Protein AF-A0A933VZW8-F1 (afdb_monomer_lite)

Secondary structure (DSSP, 8-state):
-HHHHHHHHHHHHHHHHHHHHHHHTTSS-HHHHHHHHHHHHHHHHHHHHHHHHHHHHHHHHHHHHHHHHHHHHHHHHHHHHHHHHHHHHHHHHHHHHHHHHHHHHHHHHHHHHHHHHHHHHHHHHHHHHHHHHHHHHHHT-PPPPPPHHHHHHHHHHHTS-HHHHHHHHHTS-HHHHHHHHHHS-HHHHHHHHHHS-HHHHHHHHHHHHHHHHHHHTT-

pLDDT: mean 83.42, std 14.93, range [41.12, 98.19]

Radius of gyration: 68.16 Å; chains: 1; bounding box: 120×61×164 Å

Structure (mmCIF, N/CA/C/O backbone):
data_AF-A0A933VZW8-F1
#
_entry.id   AF-A0A933VZW8-F1
#
loop_
_atom_site.group_PDB
_atom_site.id
_atom_site.type_symbol
_atom_site.label_atom_id
_atom_site.label_alt_id
_atom_site.label_comp_id
_atom_site.label_asym_id
_atom_site.label_entity_id
_atom_site.label_seq_id
_atom_site.pdbx_PDB_ins_code
_atom_site.Cartn_x
_atom_site.Cartn_y
_atom_site.Cartn_z
_atom_site.occupancy
_atom_site.B_iso_or_equiv
_atom_site.auth_seq_id
_atom_site.auth_comp_id
_atom_site.auth_asym_id
_atom_site.auth_atom_id
_atom_site.pdbx_PDB_model_num
ATOM 1 N N . MET A 1 1 ? 32.647 39.229 -85.883 1.00 64.12 1 MET A N 1
ATOM 2 C CA . MET A 1 1 ? 32.628 37.755 -86.053 1.00 64.12 1 MET A CA 1
ATOM 3 C C . MET A 1 1 ? 33.516 37.294 -87.216 1.00 64.12 1 MET A C 1
ATOM 5 O O . MET A 1 1 ? 34.508 36.636 -86.952 1.00 64.12 1 MET A O 1
ATOM 9 N N . LYS A 1 2 ? 33.258 37.690 -88.478 1.00 75.81 2 LYS A N 1
ATOM 10 C CA . LYS A 1 2 ? 34.027 37.222 -89.661 1.00 75.81 2 LYS A CA 1
ATOM 11 C C . LYS A 1 2 ? 35.540 37.534 -89.633 1.00 75.81 2 LYS A C 1
ATOM 13 O O . LYS A 1 2 ? 36.338 36.676 -89.980 1.00 75.81 2 LYS A O 1
ATOM 18 N N . TRP A 1 3 ? 35.938 38.714 -89.153 1.00 83.19 3 TRP A N 1
ATOM 19 C CA . TRP A 1 3 ? 37.353 39.117 -89.051 1.00 83.19 3 TRP A CA 1
ATOM 20 C C . TRP A 1 3 ? 38.128 38.377 -87.956 1.00 83.19 3 TRP A C 1
ATOM 22 O O . TRP A 1 3 ? 39.308 38.096 -88.121 1.00 83.19 3 TRP A O 1
ATOM 32 N N . VAL A 1 4 ? 37.450 38.009 -86.865 1.00 84.44 4 VAL A N 1
ATOM 33 C CA . VAL A 1 4 ? 38.055 37.222 -85.780 1.00 84.44 4 VAL A CA 1
ATOM 34 C C . VAL A 1 4 ? 38.378 35.817 -86.280 1.00 84.44 4 VAL A C 1
ATOM 36 O O . VAL A 1 4 ? 39.471 35.329 -86.036 1.00 84.44 4 VAL A O 1
ATOM 39 N N . ILE A 1 5 ? 37.472 35.208 -87.054 1.00 81.94 5 ILE A N 1
ATOM 40 C CA . ILE A 1 5 ? 37.691 33.894 -87.677 1.00 81.94 5 ILE A CA 1
ATOM 41 C C . ILE A 1 5 ? 38.844 33.962 -88.689 1.00 81.94 5 ILE A C 1
ATOM 43 O O . ILE A 1 5 ? 39.694 33.081 -88.700 1.00 81.94 5 ILE A O 1
ATOM 47 N N . LEU A 1 6 ? 38.918 35.024 -89.497 1.00 85.31 6 LEU A N 1
ATOM 48 C CA . LEU A 1 6 ? 39.972 35.187 -90.503 1.00 85.31 6 LEU A CA 1
ATOM 49 C C . LEU A 1 6 ? 41.358 35.382 -89.862 1.00 85.31 6 LEU A C 1
ATOM 51 O O . LEU A 1 6 ? 42.326 34.775 -90.313 1.00 85.31 6 LEU A O 1
ATOM 55 N N . LEU A 1 7 ? 41.444 36.138 -88.762 1.00 86.31 7 LEU A N 1
ATOM 56 C CA . LEU A 1 7 ? 42.671 36.256 -87.964 1.00 86.31 7 LEU A CA 1
ATOM 57 C C . LEU A 1 7 ? 43.066 34.935 -87.297 1.00 86.31 7 LEU A C 1
ATOM 59 O O . LEU A 1 7 ? 44.247 34.605 -87.261 1.00 86.31 7 LEU A O 1
ATOM 63 N N . LEU A 1 8 ? 42.093 34.159 -86.816 1.00 85.25 8 LEU A N 1
ATOM 64 C CA . LEU A 1 8 ? 42.343 32.850 -86.212 1.00 85.25 8 LEU A CA 1
ATOM 65 C C . LEU A 1 8 ? 42.901 31.864 -87.244 1.00 85.25 8 LEU A C 1
ATOM 67 O O . LEU A 1 8 ? 43.882 31.181 -86.969 1.00 85.25 8 LEU A O 1
ATOM 71 N N . VAL A 1 9 ? 42.330 31.843 -88.452 1.00 83.88 9 VAL A N 1
ATOM 72 C CA . VAL A 1 9 ? 42.810 31.008 -89.564 1.00 83.88 9 VAL A CA 1
ATOM 73 C C . VAL A 1 9 ? 44.206 31.443 -90.015 1.00 83.88 9 VAL A C 1
ATOM 75 O O . VAL A 1 9 ? 45.074 30.592 -90.196 1.00 83.88 9 VAL A O 1
ATOM 78 N N . LEU A 1 10 ? 44.464 32.751 -90.132 1.00 83.69 10 LEU A N 1
ATOM 79 C CA . LEU A 1 10 ? 45.786 33.277 -90.485 1.00 83.69 10 LEU A CA 1
ATOM 80 C C . LEU A 1 10 ? 46.845 32.899 -89.437 1.00 83.69 10 LEU A C 1
ATOM 82 O O . LEU A 1 10 ? 47.936 32.467 -89.803 1.00 83.69 10 LEU A O 1
ATOM 86 N N . ALA A 1 11 ? 46.517 33.010 -88.148 1.00 83.19 11 ALA A N 1
ATOM 87 C CA . ALA A 1 11 ? 47.401 32.608 -87.057 1.00 83.19 11 ALA A CA 1
ATOM 88 C C . ALA A 1 11 ? 47.707 31.102 -87.091 1.00 83.19 11 ALA A C 1
ATOM 90 O O . ALA A 1 11 ? 48.840 30.696 -86.843 1.00 83.19 11 ALA A O 1
ATOM 91 N N . LEU A 1 12 ? 46.725 30.277 -87.462 1.00 83.06 12 LEU A N 1
ATOM 92 C CA . LEU A 1 12 ? 46.873 28.825 -87.584 1.00 83.06 12 LEU A CA 1
ATOM 93 C C . LEU A 1 12 ? 47.783 28.441 -88.761 1.00 83.06 12 LEU A C 1
ATOM 95 O O . LEU A 1 12 ? 48.642 27.572 -88.624 1.00 83.06 12 LEU A O 1
ATOM 99 N N . ILE A 1 13 ? 47.654 29.141 -89.892 1.00 82.38 13 ILE A N 1
ATOM 100 C CA . ILE A 1 13 ? 48.548 28.982 -91.047 1.00 82.38 13 ILE A CA 1
ATOM 101 C C . ILE A 1 13 ? 49.971 29.416 -90.678 1.00 82.38 13 ILE A C 1
ATOM 103 O O . ILE A 1 13 ? 50.923 28.698 -90.976 1.00 82.38 13 ILE A O 1
ATOM 107 N N . PHE A 1 14 ? 50.129 30.546 -89.981 1.00 81.19 14 PHE A N 1
ATOM 108 C CA . PHE A 1 14 ? 51.436 31.018 -89.517 1.00 81.19 14 PHE A CA 1
ATOM 109 C C . PHE A 1 14 ? 52.093 30.046 -88.534 1.00 81.19 14 PHE A C 1
A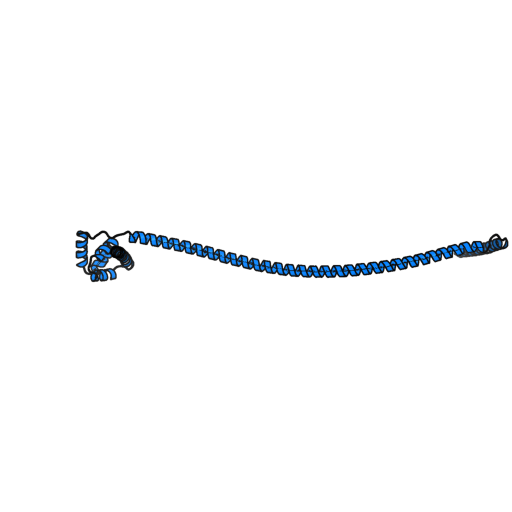TOM 111 O O . PHE A 1 14 ? 53.291 29.794 -88.635 1.00 81.19 14 PHE A O 1
ATOM 118 N N . ALA A 1 15 ? 51.315 29.453 -87.628 1.00 78.50 15 ALA A N 1
ATOM 119 C CA . ALA A 1 15 ? 51.798 28.414 -86.726 1.00 78.50 15 ALA A CA 1
ATOM 120 C C . ALA A 1 15 ? 52.244 27.157 -87.494 1.00 78.50 15 ALA A C 1
ATOM 122 O O . ALA A 1 15 ? 53.295 26.595 -87.189 1.00 78.50 15 ALA A O 1
ATOM 123 N N . GLY A 1 16 ? 51.500 26.751 -88.528 1.00 78.06 16 GLY A N 1
ATOM 124 C CA . GLY A 1 16 ? 51.851 25.610 -89.379 1.00 78.06 16 GLY A CA 1
ATOM 125 C C . GLY A 1 16 ? 53.119 25.838 -90.206 1.00 78.06 16 GLY A C 1
ATOM 126 O O . GLY A 1 16 ? 54.020 25.001 -90.209 1.00 78.06 16 GLY A O 1
ATOM 127 N N . VAL A 1 17 ? 53.228 26.994 -90.866 1.00 79.38 17 VAL A N 1
ATOM 128 C CA . VAL A 1 17 ? 54.403 27.360 -91.675 1.00 79.38 17 VAL A CA 1
ATOM 129 C C . VAL A 1 17 ? 55.630 27.589 -90.788 1.00 79.38 17 VAL A C 1
ATOM 131 O O . VAL A 1 17 ? 56.716 27.110 -91.110 1.00 79.38 17 VAL A O 1
ATOM 134 N N . GLY A 1 18 ? 55.465 28.255 -89.641 1.00 74.31 18 GLY A N 1
ATOM 135 C CA . GLY A 1 18 ? 56.526 28.440 -88.650 1.00 74.31 18 GLY A CA 1
ATOM 136 C C . GLY A 1 18 ? 57.033 27.112 -88.085 1.00 74.31 18 GLY A C 1
ATOM 137 O O . GLY A 1 18 ? 58.241 26.886 -88.047 1.00 74.31 18 GLY A O 1
ATOM 138 N N . GLY A 1 19 ? 56.122 26.197 -87.737 1.00 72.06 19 GLY A N 1
ATOM 139 C CA . GLY A 1 19 ? 56.464 24.844 -87.295 1.00 72.06 19 GLY A CA 1
ATOM 140 C C . GLY A 1 19 ? 57.223 24.042 -88.358 1.00 72.06 19 GLY A C 1
ATOM 141 O O . GLY A 1 19 ? 58.204 23.375 -88.036 1.00 72.06 19 GLY A O 1
ATOM 142 N N . TYR A 1 20 ? 56.838 24.164 -89.632 1.00 75.38 20 TYR A N 1
ATOM 143 C CA . TYR A 1 20 ? 57.509 23.493 -90.751 1.00 75.38 20 TYR A CA 1
ATOM 144 C C . TYR A 1 20 ? 58.927 24.026 -91.010 1.00 75.38 20 TYR A C 1
ATOM 146 O O . TYR A 1 20 ? 59.857 23.246 -91.211 1.00 75.38 20 TYR A O 1
ATOM 154 N N . ILE A 1 21 ? 59.125 25.348 -90.959 1.00 75.25 21 ILE A N 1
ATOM 155 C CA . ILE A 1 21 ? 60.449 25.971 -91.135 1.00 75.25 21 ILE A CA 1
ATOM 156 C C . ILE A 1 21 ? 61.394 25.581 -89.992 1.00 75.25 21 ILE A C 1
ATOM 158 O O . ILE A 1 21 ? 62.572 25.304 -90.228 1.00 75.25 21 ILE A O 1
ATOM 162 N N . LEU A 1 22 ? 60.887 25.532 -88.760 1.00 68.56 22 LEU A N 1
ATOM 163 C CA . LEU A 1 22 ? 61.666 25.112 -87.597 1.00 68.56 22 LEU A CA 1
ATOM 164 C C . LEU A 1 22 ? 62.027 23.616 -87.645 1.00 68.56 22 LEU A C 1
ATOM 166 O O . LEU A 1 22 ? 63.150 23.255 -87.289 1.00 68.56 22 LEU A O 1
ATOM 170 N N . TYR A 1 23 ? 61.127 22.765 -88.149 1.00 70.69 23 TYR A N 1
ATOM 171 C CA . TYR A 1 23 ? 61.400 21.348 -88.411 1.00 70.69 23 TYR A CA 1
ATOM 172 C C . TYR A 1 23 ? 62.482 21.161 -89.490 1.00 70.69 23 TYR A C 1
ATOM 174 O O . TYR A 1 23 ? 63.454 20.439 -89.279 1.00 70.69 23 TYR A O 1
ATOM 182 N N . ALA A 1 24 ? 62.383 21.876 -90.618 1.00 71.25 24 ALA A N 1
ATOM 183 C CA . ALA A 1 24 ? 63.334 21.775 -91.731 1.00 71.25 24 ALA A CA 1
ATOM 184 C C . ALA A 1 24 ? 64.763 22.234 -91.377 1.00 71.25 24 ALA A C 1
ATOM 186 O O . ALA A 1 24 ? 65.727 21.775 -91.988 1.00 71.25 24 ALA A O 1
ATOM 187 N N . ARG A 1 25 ? 64.919 23.121 -90.383 1.00 70.94 25 ARG A N 1
ATOM 188 C CA . ARG A 1 25 ? 66.228 23.557 -89.864 1.00 70.94 25 ARG A CA 1
ATOM 189 C C . ARG A 1 25 ? 66.822 22.639 -88.790 1.00 70.94 25 ARG A C 1
ATOM 191 O O . ARG A 1 25 ? 67.888 22.955 -88.269 1.00 70.94 25 ARG A O 1
ATOM 198 N N . GLY A 1 26 ? 66.147 21.538 -88.453 1.00 63.75 26 GLY A N 1
ATOM 199 C CA . GLY A 1 26 ? 66.572 20.612 -87.400 1.00 63.75 26 GLY A CA 1
ATOM 200 C C . GLY A 1 26 ? 66.448 21.182 -85.984 1.00 63.75 26 GLY A C 1
ATOM 201 O O . GLY A 1 26 ? 67.007 20.610 -85.055 1.00 63.75 26 GLY A O 1
ATOM 202 N N . LEU A 1 27 ? 65.738 22.306 -85.820 1.00 63.78 27 LEU A N 1
ATOM 203 C CA . LEU A 1 27 ? 65.533 22.974 -84.532 1.00 63.78 27 LEU A CA 1
ATOM 204 C C . LEU A 1 27 ? 64.287 22.456 -83.792 1.00 63.78 27 LEU A C 1
ATOM 206 O O . LEU A 1 27 ? 64.172 22.667 -82.593 1.00 63.78 27 LEU A O 1
ATOM 210 N N . LEU A 1 28 ? 63.361 21.807 -84.510 1.00 57.06 28 LEU A N 1
ATOM 211 C CA . LEU A 1 28 ? 62.234 21.059 -83.954 1.00 57.06 28 LEU A CA 1
ATOM 212 C C . LEU A 1 28 ? 62.377 19.590 -84.360 1.00 57.06 28 LEU A C 1
ATOM 214 O O . LEU A 1 28 ? 62.174 19.241 -85.525 1.00 57.06 28 LEU A O 1
ATOM 218 N N . THR A 1 29 ? 62.715 18.720 -83.416 1.00 59.50 29 THR A N 1
ATOM 219 C CA . THR A 1 29 ? 62.713 17.266 -83.626 1.00 59.50 29 THR A CA 1
ATOM 220 C C . THR A 1 29 ? 61.415 16.667 -83.072 1.00 59.50 29 THR A C 1
ATOM 222 O O . THR A 1 29 ? 60.727 17.260 -82.241 1.00 59.50 29 THR A O 1
ATOM 225 N N . LEU A 1 30 ? 61.039 15.457 -83.511 1.00 55.50 30 LEU A N 1
ATOM 226 C CA . LEU A 1 30 ? 59.889 14.719 -82.950 1.00 55.50 30 LEU A CA 1
ATOM 227 C C . LEU A 1 30 ? 60.017 14.453 -81.432 1.00 55.50 30 LEU A C 1
ATOM 229 O O . LEU A 1 30 ? 59.049 14.019 -80.807 1.00 55.50 30 LEU A O 1
ATOM 233 N N . GLU A 1 31 ? 61.182 14.708 -80.833 1.00 54.16 31 GLU A N 1
ATOM 234 C CA . GLU A 1 31 ? 61.422 14.598 -79.394 1.00 54.16 31 GLU A CA 1
ATOM 235 C C . GLU A 1 31 ? 60.769 15.739 -78.596 1.00 54.16 31 GLU A C 1
ATOM 237 O O . GLU A 1 31 ? 60.215 15.477 -77.527 1.00 54.16 31 GLU A O 1
ATOM 242 N N . ASP A 1 32 ? 60.678 16.952 -79.150 1.00 55.22 32 ASP A N 1
ATOM 243 C CA . ASP A 1 32 ? 60.036 18.097 -78.481 1.00 55.22 32 ASP A CA 1
ATOM 244 C C . ASP A 1 32 ? 58.508 17.917 -78.373 1.00 55.22 32 ASP A C 1
ATOM 246 O O . ASP A 1 32 ? 57.888 18.220 -77.351 1.00 55.22 32 ASP A O 1
ATOM 250 N N . PHE A 1 33 ? 57.882 17.305 -79.387 1.00 52.81 33 PHE A N 1
ATOM 251 C CA . PHE A 1 33 ? 56.463 16.920 -79.349 1.00 52.81 33 PHE A CA 1
ATOM 252 C C . PHE A 1 33 ? 56.189 15.691 -78.464 1.00 52.81 33 PHE A C 1
ATOM 254 O O . PHE A 1 33 ? 55.076 15.542 -77.944 1.00 52.81 33 PHE A O 1
ATOM 261 N N . ARG A 1 34 ? 57.184 14.815 -78.236 1.00 56.03 34 ARG A N 1
ATOM 262 C CA . ARG A 1 34 ? 57.069 13.734 -77.239 1.00 56.03 34 ARG A CA 1
ATOM 263 C C . ARG A 1 34 ? 56.982 14.293 -75.825 1.00 56.03 34 ARG A C 1
ATOM 265 O O . ARG A 1 34 ? 56.323 13.655 -75.015 1.00 56.03 34 ARG A O 1
ATOM 272 N N . PHE A 1 35 ? 57.555 15.461 -75.528 1.00 50.22 35 PHE A N 1
ATOM 273 C CA . PHE A 1 35 ? 57.420 16.104 -74.217 1.00 50.22 35 PHE A CA 1
ATOM 274 C C . PHE A 1 35 ? 55.976 16.565 -73.958 1.00 50.22 35 PHE A C 1
ATOM 276 O O . PHE A 1 35 ? 55.392 16.186 -72.947 1.00 50.22 35 PHE A O 1
ATOM 283 N N . ALA A 1 36 ? 55.335 17.240 -74.919 1.00 54.78 36 ALA A N 1
ATOM 284 C CA . ALA A 1 36 ? 53.927 17.646 -74.807 1.00 54.78 36 ALA A CA 1
ATOM 285 C C . ALA A 1 36 ? 52.948 16.449 -74.777 1.00 54.78 36 ALA A C 1
ATOM 287 O O . ALA A 1 36 ? 51.992 16.445 -74.002 1.00 54.78 36 ALA A O 1
ATOM 288 N N . LYS A 1 37 ? 53.203 15.386 -75.560 1.00 55.12 37 LYS A N 1
ATOM 289 C CA . LYS A 1 37 ? 52.424 14.130 -75.504 1.00 55.12 37 LYS A CA 1
ATOM 290 C C . LYS A 1 37 ? 52.686 13.331 -74.217 1.00 55.12 37 LYS A C 1
ATOM 292 O O . LYS A 1 37 ? 51.786 12.662 -73.721 1.00 55.12 37 LYS A O 1
ATOM 297 N N . SER A 1 38 ? 53.896 13.417 -73.665 1.00 57.94 38 SER A N 1
ATOM 298 C CA . SER A 1 38 ? 54.285 12.830 -72.375 1.00 57.94 38 SER A CA 1
ATOM 299 C C . SER A 1 38 ? 53.617 13.556 -71.212 1.00 57.94 38 SER A C 1
ATOM 301 O O . SER A 1 38 ? 53.132 12.901 -70.298 1.00 57.94 38 SER A O 1
ATOM 303 N N . GLU A 1 39 ? 53.513 14.884 -71.251 1.00 57.34 39 GLU A N 1
ATOM 304 C CA . GLU A 1 39 ? 52.782 15.652 -70.238 1.00 57.34 39 GLU A CA 1
ATOM 305 C C . GLU A 1 39 ? 51.267 15.455 -70.332 1.00 57.34 39 GLU A C 1
ATOM 307 O O . GLU A 1 39 ? 50.637 15.224 -69.301 1.00 57.34 39 GLU A O 1
ATOM 312 N N . ALA A 1 40 ? 50.689 15.438 -71.538 1.00 59.09 40 ALA A N 1
ATOM 313 C CA . ALA A 1 40 ? 49.274 15.116 -71.739 1.00 59.09 40 ALA A CA 1
ATOM 314 C C . ALA A 1 40 ? 48.941 13.681 -71.286 1.00 59.09 40 ALA A C 1
ATOM 316 O O . ALA A 1 40 ? 47.978 13.485 -70.549 1.00 59.09 40 ALA A O 1
ATOM 317 N N . GLY A 1 41 ? 49.783 12.696 -71.623 1.00 61.91 41 GLY A N 1
ATOM 318 C CA . GLY A 1 41 ? 49.641 11.312 -71.157 1.00 61.91 41 GLY A CA 1
ATOM 319 C C . GLY A 1 41 ? 49.813 11.170 -69.641 1.00 61.91 41 GLY A C 1
ATOM 320 O O . GLY A 1 41 ? 49.015 10.501 -68.995 1.00 61.91 41 GLY A O 1
ATOM 321 N N . LYS A 1 42 ? 50.779 11.872 -69.028 1.00 65.88 42 LYS A N 1
ATOM 322 C CA . LYS A 1 42 ? 50.931 11.933 -67.560 1.00 65.88 42 LYS A CA 1
ATOM 323 C C . LYS A 1 42 ? 49.735 12.606 -66.886 1.00 65.88 42 LYS A C 1
ATOM 325 O O . LYS A 1 42 ? 49.382 12.229 -65.774 1.00 65.88 42 LYS A O 1
ATOM 330 N N . GLN A 1 43 ? 49.124 13.610 -67.512 1.00 68.19 43 GLN A N 1
ATOM 331 C CA . GLN A 1 43 ? 47.955 14.308 -66.980 1.00 68.19 43 GLN A CA 1
ATOM 332 C C . GLN A 1 43 ? 46.679 13.464 -67.101 1.00 68.19 43 GLN A C 1
ATOM 334 O O . GLN A 1 43 ? 45.854 13.483 -66.191 1.00 68.19 43 GLN A O 1
ATOM 339 N N . GLU A 1 44 ? 46.529 12.707 -68.185 1.00 69.88 44 GLU A N 1
ATOM 340 C CA . GLU A 1 44 ? 45.437 11.754 -68.394 1.00 69.88 44 GLU A CA 1
ATOM 341 C C . GLU A 1 44 ? 45.558 10.552 -67.450 1.00 69.88 44 GLU A C 1
ATOM 343 O O . GLU A 1 44 ? 44.588 10.197 -66.787 1.00 69.88 44 GLU A O 1
ATOM 348 N N . GLN A 1 45 ? 46.772 10.032 -67.260 1.00 72.88 45 GLN A N 1
ATOM 349 C CA . GLN A 1 45 ? 47.054 8.961 -66.307 1.00 72.88 45 GLN A CA 1
ATOM 350 C C . GLN A 1 45 ? 46.829 9.414 -64.857 1.00 72.88 45 GLN A C 1
ATOM 352 O O . GLN A 1 45 ? 46.081 8.775 -64.135 1.00 72.88 45 GLN A O 1
ATOM 357 N N . ARG A 1 46 ? 47.291 10.613 -64.463 1.00 74.62 46 ARG A N 1
ATOM 358 C CA . ARG A 1 46 ? 46.963 11.206 -63.147 1.00 74.62 46 ARG A CA 1
ATOM 359 C C . ARG A 1 46 ? 45.463 11.417 -62.925 1.00 74.62 46 ARG A C 1
ATOM 361 O O . ARG A 1 46 ? 45.013 11.406 -61.782 1.00 74.62 46 ARG A O 1
ATOM 368 N N . ARG A 1 47 ? 44.689 11.686 -63.983 1.00 77.56 47 ARG A N 1
ATOM 369 C CA . ARG A 1 47 ? 43.224 11.809 -63.900 1.00 77.56 47 ARG A CA 1
ATOM 370 C C . ARG A 1 47 ? 42.560 10.442 -63.757 1.00 77.56 47 ARG A C 1
ATOM 372 O O . ARG A 1 47 ? 41.632 10.346 -62.963 1.00 77.56 47 ARG A O 1
ATOM 379 N N . ALA A 1 48 ? 43.043 9.427 -64.472 1.00 75.88 48 ALA A N 1
ATOM 380 C CA . ALA A 1 48 ? 42.592 8.045 -64.337 1.00 75.88 48 ALA A CA 1
ATOM 381 C C . ALA A 1 48 ? 42.892 7.497 -62.932 1.00 75.88 48 ALA A C 1
ATOM 383 O O . ALA A 1 48 ? 41.962 7.086 -62.247 1.00 75.88 48 ALA A O 1
ATOM 384 N N . ASP A 1 49 ? 44.127 7.646 -62.444 1.00 79.69 49 ASP A N 1
ATOM 385 C CA . ASP A 1 49 ? 44.543 7.230 -61.096 1.00 79.69 49 ASP A CA 1
ATOM 386 C C . ASP A 1 49 ? 43.709 7.933 -60.008 1.00 79.69 49 ASP A C 1
ATOM 388 O O . ASP A 1 49 ? 43.300 7.342 -59.009 1.00 79.69 49 ASP A O 1
ATOM 392 N N . LYS A 1 50 ? 43.408 9.226 -60.206 1.00 83.75 50 LYS A N 1
ATOM 393 C CA . LYS A 1 50 ? 42.557 9.993 -59.288 1.00 83.75 50 LYS A CA 1
ATOM 394 C C . LYS A 1 50 ? 41.094 9.547 -59.347 1.00 83.75 50 LYS A C 1
ATOM 396 O O . LYS A 1 50 ? 40.435 9.544 -58.312 1.00 83.75 50 LYS A O 1
ATOM 401 N N . ALA A 1 51 ? 40.578 9.199 -60.525 1.00 80.81 51 ALA A N 1
ATOM 402 C CA . ALA A 1 51 ? 39.223 8.678 -60.690 1.00 80.81 51 ALA A CA 1
ATOM 403 C C . ALA A 1 51 ? 39.070 7.286 -60.054 1.00 80.81 51 ALA A C 1
ATOM 405 O O . ALA A 1 51 ? 38.062 7.032 -59.398 1.00 80.81 51 ALA A O 1
ATOM 406 N N . GLU A 1 52 ? 40.082 6.427 -60.171 1.00 83.50 52 GLU A N 1
ATOM 407 C CA . GLU A 1 52 ? 40.139 5.118 -59.511 1.00 83.50 52 GLU A CA 1
ATOM 408 C C . GLU A 1 52 ? 40.177 5.279 -57.982 1.00 83.50 52 GLU A C 1
ATOM 410 O O . GLU A 1 52 ? 39.291 4.785 -57.290 1.00 83.50 52 GLU A O 1
ATOM 415 N N . SER A 1 53 ? 41.065 6.136 -57.461 1.00 86.94 53 SER A N 1
ATOM 416 C CA . SER A 1 53 ? 41.130 6.500 -56.034 1.00 86.94 53 SER A CA 1
ATOM 417 C C . SER A 1 53 ? 39.815 7.068 -55.476 1.00 86.94 53 SER A C 1
ATOM 419 O O . SER A 1 53 ? 39.432 6.770 -54.339 1.00 86.94 53 SER A O 1
ATOM 421 N N . LEU A 1 54 ? 39.120 7.910 -56.248 1.00 89.75 54 LEU A N 1
ATOM 422 C CA . LEU A 1 54 ? 37.808 8.447 -55.878 1.00 89.75 54 LEU A CA 1
ATOM 423 C C . LEU A 1 54 ? 36.750 7.342 -55.838 1.00 89.75 54 LEU A C 1
ATOM 425 O O . LEU A 1 54 ? 35.920 7.336 -54.932 1.00 89.75 54 LEU A O 1
ATOM 429 N N . THR A 1 55 ? 36.796 6.409 -56.788 1.00 90.12 55 THR A N 1
ATOM 430 C CA . THR A 1 55 ? 35.871 5.272 -56.849 1.00 90.12 55 THR A CA 1
ATOM 431 C C . THR A 1 55 ? 36.066 4.356 -55.644 1.00 90.12 55 THR A C 1
ATOM 433 O O . THR A 1 55 ? 35.087 4.045 -54.969 1.00 90.12 55 THR A O 1
ATOM 436 N N . ASP A 1 56 ? 37.312 4.034 -55.291 1.00 92.06 56 ASP A N 1
ATOM 437 C CA . ASP A 1 56 ? 37.642 3.265 -54.084 1.00 92.06 56 ASP A CA 1
ATOM 438 C C . ASP A 1 56 ? 37.169 3.974 -52.810 1.00 92.06 56 ASP A C 1
ATOM 440 O O . ASP A 1 56 ? 36.561 3.363 -51.932 1.00 92.06 56 ASP A O 1
ATOM 444 N N . SER A 1 57 ? 37.368 5.294 -52.731 1.00 91.94 57 SER A N 1
ATOM 445 C CA . SER A 1 57 ? 36.927 6.100 -51.585 1.00 91.94 57 SER A CA 1
ATOM 446 C C . SER A 1 57 ? 35.402 6.128 -51.439 1.00 91.94 57 SER A C 1
ATOM 448 O O . SER A 1 57 ? 34.890 6.116 -50.319 1.00 91.94 57 SER A O 1
ATOM 450 N N . ILE A 1 58 ? 34.662 6.165 -52.552 1.00 93.06 58 ILE A N 1
ATOM 451 C CA . ILE A 1 58 ? 33.193 6.088 -52.560 1.00 93.06 58 ILE A CA 1
ATOM 452 C C . ILE A 1 58 ? 32.733 4.698 -52.113 1.00 93.06 58 ILE A C 1
ATOM 454 O O . ILE A 1 58 ? 31.794 4.593 -51.326 1.00 93.06 58 ILE A O 1
ATOM 458 N N . LEU A 1 59 ? 33.406 3.641 -52.570 1.00 94.00 59 LEU A N 1
ATOM 459 C CA . LEU A 1 59 ? 33.085 2.259 -52.218 1.00 94.00 59 LEU A CA 1
ATOM 460 C C . LEU A 1 59 ? 33.322 1.989 -50.724 1.00 94.00 59 LEU A C 1
ATOM 462 O O . LEU A 1 59 ? 32.475 1.385 -50.067 1.00 94.00 59 LEU A O 1
ATOM 466 N N . GLU A 1 60 ? 34.423 2.489 -50.159 1.00 93.31 60 GLU A N 1
ATOM 467 C CA . GLU A 1 60 ? 34.689 2.418 -48.716 1.00 93.31 60 GLU A CA 1
ATOM 468 C C . GLU A 1 60 ? 33.682 3.242 -47.901 1.00 93.31 60 GLU A C 1
ATOM 470 O O . GLU A 1 60 ? 33.142 2.752 -46.909 1.00 93.31 60 GLU A O 1
ATOM 475 N N . ARG A 1 61 ? 33.328 4.452 -48.353 1.00 93.38 61 ARG A N 1
ATOM 476 C CA . ARG A 1 61 ? 32.271 5.264 -47.722 1.00 93.38 61 ARG A CA 1
ATOM 477 C C . ARG A 1 61 ? 30.907 4.572 -47.739 1.00 93.38 61 ARG A C 1
ATOM 479 O O . ARG A 1 61 ? 30.199 4.629 -46.740 1.00 93.38 61 ARG A O 1
ATOM 486 N N . ASP A 1 62 ? 30.533 3.908 -48.831 1.00 94.12 62 ASP A N 1
ATOM 487 C CA . ASP A 1 62 ? 29.272 3.158 -48.923 1.00 94.12 62 ASP A CA 1
ATOM 488 C C . ASP A 1 62 ? 29.253 1.959 -47.959 1.00 94.12 62 ASP A C 1
ATOM 490 O O . ASP A 1 62 ? 28.251 1.715 -47.282 1.00 94.12 62 ASP A O 1
ATOM 494 N N . LYS A 1 63 ? 30.384 1.253 -47.808 1.00 95.50 63 LYS A N 1
ATOM 495 C CA . LYS A 1 63 ? 30.537 0.202 -46.787 1.00 95.50 63 LYS A CA 1
ATOM 496 C C . LYS A 1 63 ? 30.405 0.765 -45.371 1.00 95.50 63 LYS A C 1
ATOM 498 O O . LYS A 1 63 ? 29.689 0.183 -44.557 1.00 95.50 63 LYS A O 1
ATOM 503 N N . GLU A 1 64 ? 31.053 1.893 -45.075 1.00 95.38 64 GLU A N 1
ATOM 504 C CA . GLU A 1 64 ? 30.951 2.572 -43.776 1.00 95.38 64 GLU A CA 1
ATOM 505 C C . GLU A 1 64 ? 29.509 3.014 -43.479 1.00 95.38 64 GLU A C 1
ATOM 507 O O . GLU A 1 64 ? 29.020 2.803 -42.370 1.00 95.38 64 GLU A O 1
ATOM 512 N N . LEU A 1 65 ? 28.801 3.581 -44.461 1.00 94.69 65 LEU A N 1
ATOM 513 C CA . LEU A 1 65 ? 27.403 4.002 -44.324 1.00 94.69 65 LEU A CA 1
ATOM 514 C C . LEU A 1 65 ? 26.462 2.818 -44.098 1.00 94.69 65 LEU A C 1
ATOM 516 O O . LEU A 1 65 ? 25.582 2.885 -43.244 1.00 94.69 65 LEU A O 1
ATOM 520 N N . LYS A 1 66 ? 26.668 1.702 -44.801 1.00 95.81 66 LYS A N 1
ATOM 521 C CA . LYS A 1 66 ? 25.910 0.466 -44.556 1.00 95.81 66 LYS A CA 1
ATOM 522 C C . LYS A 1 66 ? 26.174 -0.085 -43.159 1.00 95.81 66 LYS A C 1
ATOM 524 O O . LYS A 1 66 ? 25.239 -0.487 -42.471 1.00 95.81 66 LYS A O 1
ATOM 529 N N . ALA A 1 67 ? 27.428 -0.059 -42.712 1.00 95.31 67 ALA A N 1
ATOM 530 C CA . ALA A 1 67 ? 27.793 -0.505 -41.373 1.00 95.31 67 ALA A CA 1
ATOM 531 C C . ALA A 1 67 ? 27.195 0.392 -40.275 1.00 95.31 67 ALA A C 1
ATOM 533 O O . ALA A 1 67 ? 26.750 -0.117 -39.247 1.00 95.31 67 ALA A O 1
ATOM 534 N N . THR A 1 68 ? 27.158 1.715 -40.467 1.00 95.31 68 THR A N 1
ATOM 535 C CA . THR A 1 68 ? 26.522 2.631 -39.508 1.00 95.31 68 THR A CA 1
ATOM 536 C C . THR A 1 68 ? 25.003 2.512 -39.521 1.00 95.31 68 THR A C 1
ATOM 538 O O . THR A 1 68 ? 24.413 2.487 -38.446 1.00 95.31 68 THR A O 1
ATOM 541 N N . ALA A 1 69 ? 24.375 2.349 -40.688 1.00 95.31 69 ALA A N 1
ATOM 542 C CA . ALA A 1 69 ? 22.940 2.091 -40.799 1.00 95.31 69 ALA A CA 1
ATOM 543 C C . ALA A 1 69 ? 22.535 0.810 -40.051 1.00 95.31 69 ALA A C 1
ATOM 545 O O . ALA A 1 69 ? 21.628 0.854 -39.224 1.00 95.31 69 ALA A O 1
ATOM 546 N N . ALA A 1 70 ? 23.274 -0.288 -40.241 1.00 95.75 70 ALA A N 1
ATOM 547 C CA . ALA A 1 70 ? 23.033 -1.540 -39.521 1.00 95.75 70 ALA A CA 1
ATOM 548 C C . ALA A 1 70 ? 23.212 -1.392 -37.997 1.00 95.75 70 ALA A C 1
ATOM 550 O O . ALA A 1 70 ? 22.443 -1.949 -37.217 1.00 95.75 70 ALA A O 1
ATOM 551 N N . ARG A 1 71 ? 24.204 -0.606 -37.546 1.00 96.75 71 ARG A N 1
ATOM 552 C CA . ARG A 1 71 ? 24.384 -0.298 -36.115 1.00 96.75 71 ARG A CA 1
ATOM 553 C C . ARG A 1 71 ? 23.239 0.536 -35.546 1.00 96.75 71 ARG A C 1
ATOM 555 O O . ARG A 1 71 ? 22.857 0.319 -34.402 1.00 96.75 71 ARG A O 1
ATOM 562 N N . LEU A 1 72 ? 22.723 1.502 -36.305 1.00 96.00 72 LEU A N 1
ATOM 563 C CA . LEU A 1 72 ? 21.589 2.326 -35.882 1.00 96.00 72 LEU A CA 1
ATOM 564 C C . LEU A 1 72 ? 20.312 1.494 -35.770 1.00 96.00 72 LEU A C 1
ATOM 566 O O . LEU A 1 72 ? 19.562 1.674 -34.814 1.00 96.00 72 LEU A O 1
ATOM 570 N N . GLU A 1 73 ? 20.101 0.565 -36.700 1.00 96.50 73 GLU A N 1
ATOM 571 C CA . GLU A 1 73 ? 18.982 -0.374 -36.661 1.00 96.50 73 GLU A CA 1
ATOM 572 C C . GLU A 1 73 ? 19.045 -1.264 -35.409 1.00 96.50 73 GLU A C 1
ATOM 574 O O . GLU A 1 73 ? 18.095 -1.278 -34.626 1.00 96.50 73 GLU A O 1
ATOM 579 N N . ASP A 1 74 ? 20.192 -1.896 -35.134 1.00 97.31 74 ASP A N 1
ATOM 580 C CA . ASP A 1 74 ? 20.404 -2.686 -33.909 1.00 97.31 74 ASP A CA 1
ATOM 581 C C . ASP A 1 74 ? 20.194 -1.849 -32.636 1.00 97.31 74 ASP A C 1
ATOM 583 O O . ASP A 1 74 ? 19.513 -2.278 -31.704 1.00 97.31 74 ASP A O 1
ATOM 587 N N . LEU A 1 75 ? 20.717 -0.619 -32.597 1.00 97.06 75 LEU A N 1
ATOM 588 C CA . LEU A 1 75 ? 20.532 0.270 -31.450 1.00 97.06 75 LEU A CA 1
ATOM 589 C C . LEU A 1 75 ? 19.054 0.636 -31.245 1.00 97.06 75 LEU A C 1
ATOM 591 O O . LEU A 1 75 ? 18.580 0.644 -30.109 1.00 97.06 75 LEU A O 1
ATOM 595 N N . SER A 1 76 ? 18.324 0.922 -32.325 1.00 96.81 76 SER A N 1
ATOM 596 C CA . SER A 1 76 ? 16.894 1.234 -32.257 1.00 96.81 76 SER A CA 1
ATOM 597 C C . SER A 1 76 ? 16.075 0.044 -31.752 1.00 96.81 76 SER A C 1
ATOM 599 O O . SER A 1 76 ? 15.284 0.210 -30.828 1.00 96.81 76 SER A O 1
ATOM 601 N N . ALA A 1 77 ? 16.365 -1.169 -32.233 1.00 96.81 77 ALA A N 1
ATOM 602 C CA . ALA A 1 77 ? 15.708 -2.389 -31.776 1.00 96.81 77 ALA A CA 1
ATOM 603 C C . ALA A 1 77 ? 15.958 -2.658 -30.280 1.00 96.81 77 ALA A C 1
ATOM 605 O O . ALA A 1 77 ? 15.042 -3.030 -29.540 1.00 96.81 77 ALA A O 1
ATOM 606 N N . ARG A 1 78 ? 17.184 -2.415 -29.797 1.00 97.38 78 ARG A N 1
ATOM 607 C CA . ARG A 1 78 ? 17.512 -2.519 -28.365 1.00 97.38 78 ARG A CA 1
ATOM 608 C C . ARG A 1 78 ? 16.779 -1.478 -27.528 1.00 97.38 78 ARG A C 1
ATOM 610 O O . ARG A 1 78 ? 16.287 -1.818 -26.457 1.00 97.38 78 ARG A O 1
ATOM 617 N N . LEU A 1 79 ? 16.696 -0.233 -27.998 1.00 97.00 79 LEU A N 1
ATOM 618 C CA . LEU A 1 79 ? 15.965 0.827 -27.300 1.00 97.00 79 LEU A CA 1
ATOM 619 C C . LEU A 1 79 ? 14.470 0.525 -27.217 1.00 97.00 79 LEU A C 1
ATOM 621 O O . LEU A 1 79 ? 13.867 0.767 -26.174 1.00 97.00 79 LEU A O 1
ATOM 625 N N . ASP A 1 80 ? 13.881 -0.025 -28.274 1.00 97.25 80 ASP A N 1
ATOM 626 C CA . ASP A 1 80 ? 12.475 -0.427 -28.266 1.00 97.25 80 ASP A CA 1
ATOM 627 C C . ASP A 1 80 ? 12.233 -1.585 -27.295 1.00 97.25 80 ASP A C 1
ATOM 629 O O . ASP A 1 80 ? 11.283 -1.540 -26.515 1.00 97.25 80 ASP A O 1
ATOM 633 N N . THR A 1 81 ? 13.142 -2.562 -27.252 1.00 97.31 81 THR A N 1
ATOM 634 C CA . THR A 1 81 ? 13.086 -3.657 -26.269 1.00 97.31 81 THR A CA 1
ATOM 635 C C . THR A 1 81 ? 13.178 -3.119 -24.837 1.00 97.31 81 THR A C 1
ATOM 637 O O . THR A 1 81 ? 12.327 -3.423 -24.005 1.00 97.31 81 THR A O 1
ATOM 640 N N . GLN A 1 82 ? 14.143 -2.237 -24.553 1.00 97.19 82 GLN A N 1
ATOM 641 C CA . GLN A 1 82 ? 14.291 -1.614 -23.231 1.00 97.19 82 GLN A CA 1
ATOM 642 C C . GLN A 1 82 ? 13.076 -0.773 -22.832 1.00 97.19 82 GLN A C 1
ATOM 644 O O . GLN A 1 82 ? 12.701 -0.737 -21.662 1.00 97.19 82 GLN A O 1
ATOM 649 N N . ARG A 1 83 ? 12.451 -0.076 -23.787 1.00 97.19 83 ARG A N 1
ATOM 650 C CA . ARG A 1 83 ? 11.215 0.673 -23.532 1.00 97.19 83 ARG A CA 1
ATOM 651 C C . ARG A 1 83 ? 10.077 -0.258 -23.147 1.00 97.19 83 ARG A C 1
ATOM 653 O O . ARG A 1 83 ? 9.406 0.023 -22.161 1.00 97.19 83 ARG A O 1
ATOM 660 N N . GLN A 1 84 ? 9.898 -1.361 -23.869 1.00 97.25 84 GLN A N 1
ATOM 661 C CA . GLN A 1 84 ? 8.872 -2.354 -23.550 1.00 97.25 84 GLN A CA 1
ATOM 662 C C . GLN A 1 84 ? 9.094 -2.982 -22.170 1.00 97.25 84 GLN A C 1
ATOM 664 O O . GLN A 1 84 ? 8.147 -3.105 -21.396 1.00 97.25 84 GLN A O 1
ATOM 669 N N . GLU A 1 85 ? 10.338 -3.322 -21.827 1.00 97.19 85 GLU A N 1
ATOM 670 C CA . GLU A 1 85 ? 10.692 -3.834 -20.498 1.00 97.19 85 GLU A CA 1
ATOM 671 C C . GLU A 1 85 ? 10.378 -2.812 -19.400 1.00 97.19 85 GLU A C 1
ATOM 673 O O . GLU A 1 85 ? 9.696 -3.139 -18.431 1.00 97.19 85 GLU A O 1
ATOM 678 N N . LEU A 1 86 ? 10.788 -1.551 -19.575 1.00 97.56 86 LEU A N 1
ATOM 679 C CA . LEU A 1 86 ? 10.500 -0.481 -18.617 1.00 97.56 86 LEU A CA 1
ATOM 680 C C . LEU A 1 86 ? 9.000 -0.204 -18.477 1.00 97.56 86 LEU A C 1
ATOM 682 O O . LEU A 1 86 ? 8.535 0.105 -17.381 1.00 97.56 86 LEU A O 1
ATOM 686 N N . GLU A 1 87 ? 8.233 -0.276 -19.561 1.00 97.19 87 GLU A N 1
ATOM 687 C CA . GLU A 1 87 ? 6.777 -0.127 -19.520 1.00 97.19 87 GLU A CA 1
ATOM 688 C C . GLU A 1 87 ? 6.117 -1.285 -18.765 1.00 97.19 87 GLU A C 1
ATOM 690 O O . GLU A 1 87 ? 5.253 -1.044 -17.918 1.00 97.19 87 GLU A O 1
ATOM 695 N N . ALA A 1 88 ? 6.570 -2.520 -18.990 1.00 96.81 88 ALA A N 1
ATOM 696 C CA . ALA A 1 88 ? 6.106 -3.691 -18.253 1.00 96.81 88 ALA A CA 1
ATOM 697 C C . ALA A 1 88 ? 6.458 -3.605 -16.757 1.00 96.81 88 ALA A C 1
ATOM 699 O O . ALA A 1 88 ? 5.606 -3.853 -15.901 1.00 96.81 88 ALA A O 1
ATOM 700 N N . GLU A 1 89 ? 7.681 -3.187 -16.422 1.00 96.69 89 GLU A N 1
ATOM 701 C CA . GLU A 1 89 ? 8.100 -2.957 -15.037 1.00 96.69 89 GLU A CA 1
ATOM 702 C C . GLU A 1 89 ? 7.270 -1.858 -14.369 1.00 96.69 89 GLU A C 1
ATOM 704 O O . GLU A 1 89 ? 6.818 -2.027 -13.236 1.00 96.69 89 GLU A O 1
ATOM 709 N N . ARG A 1 90 ? 7.015 -0.745 -15.066 1.00 96.69 90 ARG A N 1
ATOM 710 C CA . ARG A 1 90 ? 6.168 0.344 -14.558 1.00 96.69 90 ARG A CA 1
ATOM 711 C C . ARG A 1 90 ? 4.742 -0.121 -14.297 1.00 96.69 90 ARG A C 1
ATOM 713 O O . ARG A 1 90 ? 4.192 0.228 -13.256 1.00 96.69 90 ARG A O 1
ATOM 720 N N . ALA A 1 91 ? 4.163 -0.918 -15.193 1.00 97.50 91 ALA A N 1
ATOM 721 C CA . ALA A 1 91 ? 2.831 -1.482 -15.001 1.00 97.5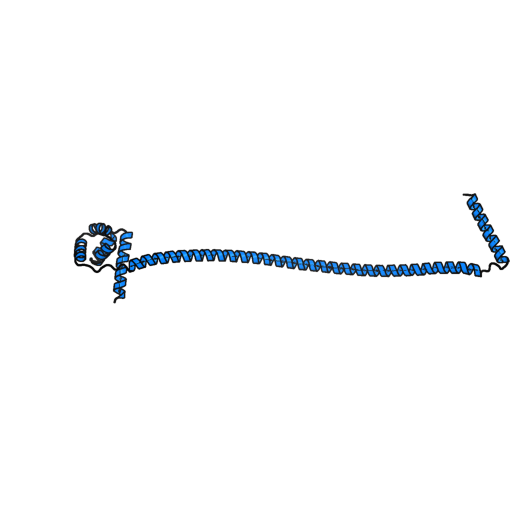0 91 ALA A CA 1
ATOM 722 C C . ALA A 1 91 ? 2.775 -2.381 -13.753 1.00 97.50 91 ALA A C 1
ATOM 724 O O . ALA A 1 91 ? 1.875 -2.229 -12.928 1.00 97.50 91 ALA A O 1
ATOM 725 N N . LEU A 1 92 ? 3.779 -3.244 -13.562 1.00 98.12 92 LEU A N 1
ATOM 726 C CA . LEU A 1 92 ? 3.890 -4.101 -12.378 1.00 98.12 92 LEU A CA 1
ATOM 727 C C . LEU A 1 92 ? 4.051 -3.286 -11.085 1.00 98.12 92 LEU A C 1
ATOM 729 O O . LEU A 1 92 ? 3.482 -3.624 -10.045 1.00 98.12 92 LEU A O 1
ATOM 733 N N . VAL A 1 93 ? 4.856 -2.223 -11.120 1.00 98.12 93 VAL A N 1
ATOM 734 C CA . VAL A 1 93 ? 5.056 -1.336 -9.967 1.00 98.12 93 VAL A CA 1
ATOM 735 C C . VAL A 1 93 ? 3.764 -0.599 -9.623 1.00 98.12 93 VAL A C 1
ATOM 737 O O . VAL A 1 93 ? 3.407 -0.546 -8.447 1.00 98.12 93 VAL A O 1
ATOM 740 N N . GLU A 1 94 ? 3.038 -0.084 -10.614 1.00 98.06 94 GLU A N 1
ATOM 741 C CA . GLU A 1 94 ? 1.754 0.584 -10.387 1.00 98.06 94 GLU A CA 1
ATOM 742 C C . GLU A 1 94 ? 0.726 -0.382 -9.783 1.00 98.06 94 GLU A C 1
ATOM 744 O O . GLU A 1 94 ? 0.082 -0.047 -8.790 1.00 98.06 94 GLU A O 1
ATOM 749 N N . GLU A 1 95 ? 0.632 -1.615 -10.290 1.00 98.00 95 GLU A N 1
ATOM 750 C CA . GLU A 1 95 ? -0.229 -2.654 -9.714 1.00 98.00 95 GLU A CA 1
ATOM 751 C C . GLU A 1 95 ? 0.104 -2.908 -8.234 1.00 98.00 95 GLU A C 1
ATOM 753 O O . GLU A 1 95 ? -0.786 -2.908 -7.377 1.00 98.00 95 GLU A O 1
ATOM 758 N N . LYS A 1 96 ? 1.394 -3.047 -7.902 1.00 97.50 96 LYS A N 1
ATOM 759 C CA . LYS A 1 96 ? 1.849 -3.222 -6.514 1.00 97.50 96 LYS A CA 1
ATOM 760 C C . LYS A 1 96 ? 1.503 -2.024 -5.637 1.00 97.50 96 LYS A C 1
ATOM 762 O O . LYS A 1 96 ? 1.076 -2.215 -4.501 1.00 97.50 96 LYS A O 1
ATOM 767 N N . ILE A 1 97 ? 1.666 -0.801 -6.141 1.00 98.19 97 ILE A N 1
ATOM 768 C CA . ILE A 1 97 ? 1.306 0.422 -5.412 1.00 98.19 97 ILE A CA 1
ATOM 769 C C . ILE A 1 97 ? -0.195 0.439 -5.114 1.00 98.19 97 ILE A C 1
ATOM 771 O O . ILE A 1 97 ? -0.589 0.746 -3.990 1.00 98.19 97 ILE A O 1
ATOM 775 N N . GLN A 1 98 ? -1.040 0.085 -6.083 1.00 97.81 98 GLN A N 1
ATOM 776 C CA . GLN A 1 98 ? -2.488 0.018 -5.878 1.00 97.81 98 GLN A CA 1
ATOM 777 C C . GLN A 1 98 ? -2.868 -1.065 -4.862 1.00 97.81 98 GLN A C 1
ATOM 779 O O . GLN A 1 98 ? -3.668 -0.809 -3.961 1.00 97.81 98 GLN A O 1
ATOM 784 N N . ALA A 1 99 ? -2.250 -2.246 -4.941 1.00 97.94 99 ALA A N 1
ATOM 785 C CA . ALA A 1 99 ? -2.464 -3.319 -3.972 1.00 97.94 99 ALA A CA 1
ATOM 786 C C . ALA A 1 99 ? -2.055 -2.902 -2.548 1.00 97.94 99 ALA A C 1
ATOM 788 O O . ALA A 1 99 ? -2.801 -3.141 -1.597 1.00 97.94 99 ALA A O 1
ATOM 789 N N . LEU A 1 100 ? -0.908 -2.232 -2.397 1.00 97.62 100 LEU A N 1
ATOM 790 C CA . LEU A 1 100 ? -0.442 -1.717 -1.107 1.00 97.62 100 LEU A CA 1
ATOM 791 C C . LEU A 1 100 ? -1.379 -0.643 -0.553 1.00 97.62 100 LEU A C 1
ATOM 793 O O . LEU A 1 100 ? -1.752 -0.723 0.613 1.00 97.62 100 LEU A O 1
ATOM 797 N N . LYS A 1 101 ? -1.844 0.299 -1.382 1.00 97.94 101 LYS A N 1
ATOM 798 C CA . LYS A 1 101 ? -2.836 1.307 -0.966 1.00 97.94 101 LYS A CA 1
ATOM 799 C C . LYS A 1 101 ? -4.116 0.661 -0.433 1.00 97.94 101 LYS A C 1
ATOM 801 O O . LYS A 1 101 ? -4.610 1.051 0.622 1.00 97.94 101 LYS A O 1
ATOM 806 N N . GLN A 1 102 ? -4.629 -0.361 -1.119 1.00 97.56 102 GLN A N 1
ATOM 807 C CA . GLN A 1 102 ? -5.807 -1.101 -0.654 1.00 97.56 102 GLN A CA 1
ATOM 808 C C . GLN A 1 102 ? -5.549 -1.830 0.672 1.00 97.56 102 GLN A C 1
ATOM 810 O O . GLN A 1 102 ? -6.429 -1.886 1.532 1.00 97.56 102 GLN A O 1
ATOM 815 N N . GLN A 1 103 ? -4.355 -2.400 0.855 1.00 97.12 103 GLN A N 1
ATOM 816 C CA . GLN A 1 103 ? -3.969 -3.033 2.118 1.00 97.12 103 GLN A CA 1
ATOM 817 C C . GLN A 1 103 ? -3.859 -2.017 3.259 1.00 97.12 103 GLN A C 1
ATOM 819 O O . GLN A 1 103 ? -4.389 -2.272 4.339 1.00 97.12 103 GLN A O 1
ATOM 824 N N . GLU A 1 104 ? 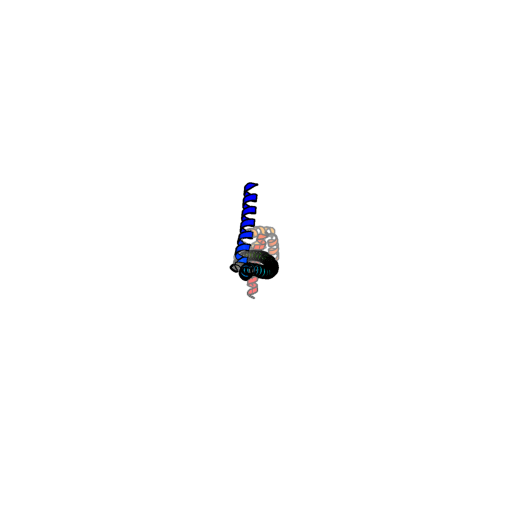-3.231 -0.865 3.026 1.00 97.19 104 GLU A N 1
ATOM 825 C CA . GLU A 1 104 ? -3.128 0.218 4.008 1.00 97.19 104 GLU A CA 1
ATOM 826 C C . GLU A 1 104 ? -4.508 0.722 4.437 1.00 97.19 104 GLU A C 1
ATOM 828 O O . GLU A 1 104 ? -4.765 0.889 5.630 1.00 97.19 104 GLU A O 1
ATOM 833 N N . GLU A 1 105 ? -5.430 0.901 3.491 1.00 97.81 105 GLU A N 1
ATOM 834 C CA . GLU A 1 105 ? -6.791 1.338 3.796 1.00 97.81 105 GLU A CA 1
ATOM 835 C C . GLU A 1 105 ? -7.558 0.298 4.625 1.00 97.81 105 GLU A C 1
ATOM 837 O O . GLU A 1 105 ? -8.192 0.649 5.623 1.00 97.81 105 GLU A O 1
ATOM 842 N N . ARG A 1 106 ? -7.437 -0.994 4.291 1.00 97.69 106 ARG A N 1
ATOM 843 C CA . ARG A 1 106 ? -8.012 -2.088 5.095 1.00 97.69 106 ARG A CA 1
ATOM 844 C C . ARG A 1 106 ? -7.435 -2.125 6.507 1.00 97.69 106 ARG A C 1
ATOM 846 O O . ARG A 1 106 ? -8.190 -2.265 7.468 1.00 97.69 106 ARG A O 1
ATOM 853 N N . LEU A 1 107 ? -6.117 -1.986 6.648 1.00 97.69 107 LEU A N 1
ATOM 854 C CA . LEU A 1 107 ? -5.455 -1.960 7.954 1.00 97.69 107 LEU A CA 1
ATOM 855 C C . LEU A 1 107 ? -5.912 -0.761 8.784 1.00 97.69 107 LEU A C 1
ATOM 857 O O . LEU A 1 107 ? -6.175 -0.905 9.977 1.00 97.69 107 LEU A O 1
ATOM 861 N N . LYS A 1 108 ? -6.073 0.406 8.157 1.00 98.12 108 LYS A N 1
ATOM 862 C CA . LYS A 1 108 ? -6.598 1.602 8.816 1.00 98.12 108 LYS A CA 1
ATOM 863 C C . LYS A 1 108 ? -8.027 1.387 9.317 1.00 98.12 108 LYS A C 1
ATOM 865 O O . LYS A 1 108 ? -8.306 1.661 10.481 1.00 98.12 108 LYS A O 1
ATOM 870 N N . GLN A 1 109 ? -8.904 0.824 8.485 1.00 97.56 109 GLN A N 1
ATOM 871 C CA . GLN A 1 109 ? -10.271 0.479 8.887 1.00 97.56 109 GLN A CA 1
A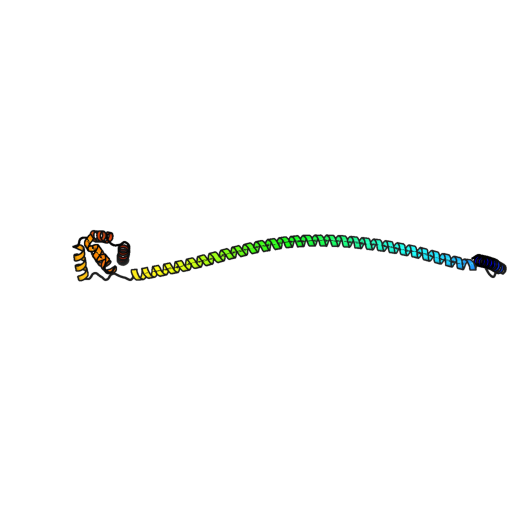TOM 872 C C . GLN A 1 109 ? -10.281 -0.499 10.071 1.00 97.56 109 GLN A C 1
ATOM 874 O O . GLN A 1 109 ? -11.000 -0.282 11.044 1.00 97.56 109 GLN A O 1
ATOM 879 N N . GLN A 1 110 ? -9.444 -1.539 10.038 1.00 96.25 110 GLN A N 1
ATOM 880 C CA . GLN A 1 110 ? -9.311 -2.486 11.149 1.00 96.25 110 GLN A CA 1
ATOM 881 C C . GLN A 1 110 ? -8.818 -1.811 12.435 1.00 96.25 110 GLN A C 1
ATOM 883 O O . GLN A 1 110 ? -9.358 -2.078 13.508 1.00 96.25 110 GLN A O 1
ATOM 888 N N . GLN A 1 111 ? -7.831 -0.917 12.345 1.00 96.56 111 GLN A N 1
ATOM 889 C CA . GLN A 1 111 ? -7.344 -0.153 13.495 1.00 96.56 111 GLN A CA 1
ATOM 890 C C . GLN A 1 111 ? -8.432 0.740 14.096 1.00 96.56 111 GLN A C 1
ATOM 892 O O . GLN A 1 111 ? -8.548 0.818 15.320 1.00 96.56 111 GLN A O 1
ATOM 897 N N . ASP A 1 112 ? -9.238 1.397 13.266 1.00 97.44 112 ASP A N 1
ATOM 898 C CA . ASP A 1 112 ? -10.320 2.260 13.736 1.00 97.44 112 ASP A CA 1
ATOM 899 C C . ASP A 1 112 ? -11.440 1.446 14.404 1.00 97.44 112 ASP A C 1
ATOM 901 O O . ASP A 1 112 ? -11.904 1.821 15.485 1.00 97.44 112 ASP A O 1
ATOM 905 N N . MET A 1 113 ? -11.795 0.277 13.853 1.00 97.19 113 MET A N 1
ATOM 906 C CA . MET A 1 113 ? -12.726 -0.651 14.509 1.00 97.19 113 MET A CA 1
ATOM 907 C C . MET A 1 113 ? -12.193 -1.142 15.860 1.00 97.19 113 MET A C 1
ATOM 909 O O . MET A 1 113 ? -12.928 -1.147 16.847 1.00 97.19 113 MET A O 1
ATOM 913 N N . LEU A 1 114 ? -10.914 -1.523 15.936 1.00 96.81 114 LEU A N 1
ATOM 914 C CA . LEU A 1 114 ? -10.300 -1.973 17.188 1.00 96.81 114 LEU A CA 1
ATOM 915 C C . LEU A 1 114 ? -10.299 -0.866 18.245 1.00 96.81 114 LEU A C 1
ATOM 917 O O . LEU A 1 114 ? -10.647 -1.124 19.394 1.00 96.81 114 LEU A O 1
ATOM 921 N N . LYS A 1 115 ? -9.989 0.380 17.869 1.00 97.44 115 LYS A N 1
ATOM 922 C CA . LYS A 1 115 ? -10.080 1.532 18.783 1.00 97.44 115 LYS A CA 1
ATOM 923 C C . LYS A 1 115 ? -11.505 1.750 19.289 1.00 97.44 115 LYS A C 1
ATOM 925 O O . LYS A 1 115 ? -11.694 2.066 20.467 1.00 97.44 115 LYS A O 1
ATOM 930 N N . GLN A 1 116 ? -12.504 1.593 18.423 1.00 96.00 116 GLN A N 1
ATOM 931 C CA . GLN A 1 116 ? -13.907 1.717 18.809 1.00 96.00 116 GLN A CA 1
ATOM 932 C C . GLN A 1 116 ? -14.312 0.619 19.801 1.00 96.00 116 GLN A C 1
ATOM 934 O O . GLN A 1 116 ? -14.916 0.924 20.833 1.00 96.00 116 GLN A O 1
ATOM 939 N N . GLU A 1 117 ? -13.941 -0.633 19.530 1.00 94.56 117 GLU A N 1
ATOM 940 C CA . GLU A 1 117 ? -14.193 -1.761 20.430 1.00 94.56 117 GLU A CA 1
ATOM 941 C C . GLU A 1 117 ? -13.457 -1.603 21.766 1.00 94.56 117 GLU A C 1
ATOM 943 O O . GLU A 1 117 ? -14.061 -1.770 22.825 1.00 94.56 117 GLU A O 1
ATOM 948 N N . GLU A 1 118 ? -12.197 -1.163 21.768 1.00 95.38 118 GLU A N 1
ATOM 949 C CA . GLU A 1 118 ? -11.482 -0.831 23.004 1.00 95.38 118 GLU A CA 1
ATOM 950 C C . GLU A 1 118 ? -12.192 0.263 23.811 1.00 95.38 118 GLU A C 1
ATOM 952 O O . GLU A 1 118 ? -12.308 0.168 25.037 1.00 95.38 118 GLU A O 1
ATOM 957 N N . GLY A 1 119 ? -12.681 1.311 23.143 1.00 95.56 119 GLY A N 1
ATOM 958 C CA . GLY A 1 119 ? -13.461 2.376 23.772 1.00 95.56 119 GLY A CA 1
ATOM 959 C C . GLY A 1 119 ? -14.755 1.846 24.391 1.00 95.56 119 GLY A C 1
ATOM 960 O O . GLY A 1 119 ? -15.078 2.165 25.542 1.00 95.56 119 GLY A O 1
ATOM 961 N N . ARG A 1 120 ? -15.463 0.976 23.666 1.00 95.69 120 ARG A N 1
ATOM 962 C CA . ARG A 1 120 ? -16.687 0.311 24.125 1.00 95.69 120 ARG A CA 1
ATOM 963 C C . ARG A 1 120 ? -16.421 -0.584 25.332 1.00 95.69 120 ARG A C 1
ATOM 965 O O . ARG A 1 120 ? -17.142 -0.481 26.327 1.00 95.69 120 ARG A O 1
ATOM 972 N N . LEU A 1 121 ? -15.377 -1.408 25.285 1.00 93.94 121 LEU A N 1
ATOM 973 C CA . LEU A 1 121 ? -14.968 -2.280 26.387 1.00 93.94 121 LEU A CA 1
ATOM 974 C C . LEU A 1 121 ? -14.590 -1.468 27.628 1.00 93.94 121 LEU A C 1
ATOM 976 O O . LEU A 1 121 ? -15.060 -1.775 28.723 1.00 93.94 121 LEU A O 1
ATOM 980 N N . LYS A 1 122 ? -13.828 -0.378 27.474 1.00 94.56 122 LYS A N 1
ATOM 981 C CA . LYS A 1 122 ? -13.502 0.541 28.580 1.00 94.56 122 LYS A CA 1
ATOM 982 C C . LYS A 1 122 ? -14.759 1.166 29.187 1.00 94.56 122 LYS A C 1
ATOM 984 O O . LYS A 1 122 ? -14.873 1.246 30.412 1.00 94.56 122 LYS A O 1
ATOM 989 N N . ALA A 1 123 ? -15.719 1.589 28.365 1.00 92.75 123 ALA A N 1
ATOM 990 C CA . ALA A 1 123 ? -16.984 2.142 28.844 1.00 92.75 123 ALA A CA 1
ATOM 991 C C . ALA A 1 123 ? -17.821 1.097 29.602 1.00 92.75 123 ALA A C 1
ATOM 993 O O . ALA A 1 123 ? -18.358 1.393 30.672 1.00 92.75 123 ALA A O 1
ATOM 994 N N . LEU A 1 124 ? -17.893 -0.135 29.092 1.00 91.12 124 LEU A N 1
ATOM 995 C CA . LEU A 1 124 ? -18.607 -1.236 29.737 1.00 91.12 124 LEU A CA 1
ATOM 996 C C . LEU A 1 124 ? -17.946 -1.635 31.062 1.00 91.12 124 LEU A C 1
ATOM 998 O O . LEU A 1 124 ? -18.631 -1.814 32.066 1.00 91.12 124 LEU A O 1
ATOM 1002 N N . GLN A 1 125 ? -16.613 -1.683 31.100 1.00 90.88 125 GLN A N 1
ATOM 1003 C CA . GLN A 1 125 ? -15.852 -1.956 32.316 1.00 90.88 125 GLN A CA 1
ATOM 1004 C C . GLN A 1 125 ? -16.086 -0.876 33.378 1.00 90.88 125 GLN A C 1
ATOM 1006 O O . GLN A 1 125 ? -16.267 -1.200 34.550 1.00 90.88 125 GLN A O 1
ATOM 1011 N N . ARG A 1 126 ? -16.129 0.408 32.993 1.00 89.81 126 ARG A N 1
ATOM 1012 C CA . ARG A 1 126 ? -16.482 1.502 33.915 1.00 89.81 126 ARG A CA 1
ATOM 1013 C C . ARG A 1 126 ? -17.894 1.328 34.473 1.00 89.81 126 ARG A C 1
ATOM 1015 O O . ARG A 1 126 ? -18.056 1.415 35.685 1.00 89.81 126 ARG A O 1
ATOM 1022 N N . LYS A 1 127 ? -18.877 1.015 33.618 1.00 83.81 127 LYS A N 1
ATOM 1023 C CA . LYS A 1 127 ? -20.264 0.740 34.037 1.00 83.81 127 LYS A CA 1
ATOM 1024 C C . LYS A 1 127 ? -20.355 -0.447 35.001 1.00 83.81 127 LYS A C 1
ATOM 1026 O O . LYS A 1 127 ? -21.032 -0.350 36.021 1.00 83.81 127 LYS A O 1
ATOM 1031 N N . SER A 1 128 ? -19.639 -1.532 34.714 1.00 80.75 128 SER A N 1
ATOM 1032 C CA . SER A 1 128 ? -19.575 -2.709 35.586 1.00 80.75 128 SER A CA 1
ATOM 1033 C C . SER A 1 128 ? -18.940 -2.380 36.941 1.00 80.75 128 SER A C 1
ATOM 1035 O O . SER A 1 128 ? -19.530 -2.702 37.965 1.00 80.75 128 SER A O 1
ATOM 1037 N N . LYS A 1 129 ? -17.815 -1.651 36.975 1.00 78.12 129 LYS A N 1
ATOM 1038 C CA . LYS A 1 129 ? -17.177 -1.212 38.230 1.00 78.12 129 LYS A CA 1
ATOM 1039 C C . LYS A 1 129 ? -18.061 -0.270 39.054 1.00 78.12 129 LYS A C 1
ATOM 1041 O O . LYS A 1 129 ? -18.062 -0.352 40.278 1.00 78.12 129 LYS A O 1
ATOM 1046 N N . SER A 1 130 ? -18.827 0.618 38.416 1.00 68.44 130 SER A N 1
ATOM 1047 C CA . SER A 1 130 ? -19.803 1.451 39.135 1.00 68.44 130 SER A CA 1
ATOM 1048 C C . SER A 1 130 ? -20.986 0.640 39.673 1.00 68.44 130 SER A C 1
ATOM 1050 O O . SER A 1 130 ? -21.450 0.917 40.776 1.00 68.44 130 SER A O 1
ATOM 1052 N N . GLY A 1 131 ? -21.435 -0.386 38.941 1.00 62.03 131 GLY A N 1
ATOM 1053 C CA . GLY A 1 131 ? -22.450 -1.329 39.415 1.00 62.03 131 GLY A CA 1
ATOM 1054 C C . GLY A 1 131 ? -21.953 -2.155 40.602 1.00 62.03 131 GLY A C 1
ATOM 1055 O O . GLY A 1 131 ? -22.626 -2.222 41.625 1.00 62.03 131 GLY A O 1
ATOM 1056 N N . SER A 1 132 ? -20.723 -2.673 40.529 1.00 58.06 132 SER A N 1
ATOM 1057 C CA . SER A 1 132 ? -20.127 -3.445 41.621 1.00 58.06 132 SER A CA 1
ATOM 1058 C C . SER A 1 132 ? -19.859 -2.587 42.858 1.00 58.06 132 SER A C 1
ATOM 1060 O O . SER A 1 132 ? -19.963 -3.083 43.966 1.00 58.06 132 SER A O 1
ATOM 1062 N N . ALA A 1 133 ? -19.550 -1.293 42.720 1.00 56.94 133 ALA A N 1
ATOM 1063 C CA . ALA A 1 133 ? -19.410 -0.395 43.870 1.00 56.94 133 ALA A CA 1
ATOM 1064 C C . ALA A 1 133 ? -20.748 -0.156 44.597 1.00 56.94 133 ALA A C 1
ATOM 1066 O O . ALA A 1 133 ? -20.770 -0.040 45.826 1.00 56.94 133 ALA A O 1
ATOM 1067 N N . ALA A 1 134 ? -21.861 -0.114 43.858 1.00 56.34 134 ALA A N 1
ATOM 1068 C CA . ALA A 1 134 ? -23.201 -0.078 44.440 1.00 56.34 134 ALA A CA 1
ATOM 1069 C C . ALA A 1 134 ? -23.551 -1.413 45.123 1.00 56.34 134 ALA A C 1
ATOM 1071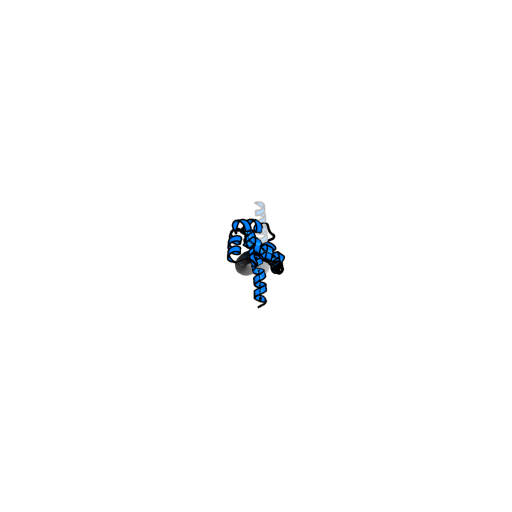 O O . ALA A 1 134 ? -24.099 -1.406 46.224 1.00 56.34 134 ALA A O 1
ATOM 1072 N N . GLU A 1 135 ? -23.157 -2.545 44.533 1.00 54.34 135 GLU A N 1
ATOM 1073 C CA . GLU A 1 135 ? -23.305 -3.871 45.146 1.00 54.34 135 GLU A CA 1
ATOM 1074 C C . GLU A 1 135 ? -22.439 -4.039 46.400 1.00 54.34 135 GLU A C 1
ATOM 1076 O O . GLU A 1 135 ? -22.931 -4.555 47.396 1.00 54.34 135 GLU A O 1
ATOM 1081 N N . THR A 1 136 ? -21.192 -3.554 46.418 1.00 55.88 136 THR A N 1
ATOM 1082 C CA . THR A 1 136 ? -20.310 -3.627 47.596 1.00 55.88 136 THR A CA 1
ATOM 1083 C C . THR A 1 136 ? -20.854 -2.794 48.753 1.00 55.88 136 THR A C 1
ATOM 1085 O O . THR A 1 136 ? -20.846 -3.270 49.887 1.00 55.88 136 THR A O 1
ATOM 1088 N N . LYS A 1 137 ? -21.391 -1.591 48.489 1.00 59.06 137 LYS A N 1
ATOM 1089 C CA . LYS A 1 137 ? -22.077 -0.793 49.523 1.00 59.06 137 LYS A CA 1
ATOM 1090 C C . LYS A 1 137 ? -23.297 -1.523 50.085 1.00 59.06 137 LYS A C 1
ATOM 1092 O O . LYS A 1 137 ? -23.505 -1.505 51.296 1.00 59.06 137 LYS A O 1
ATOM 1097 N N . LEU A 1 138 ? -24.059 -2.201 49.227 1.00 56.78 138 LEU A N 1
ATOM 1098 C CA . LEU A 1 138 ? -25.236 -2.963 49.639 1.00 56.78 138 LEU A CA 1
ATOM 1099 C C . LEU A 1 138 ? -24.861 -4.235 50.422 1.00 56.78 138 LEU A C 1
ATOM 1101 O O . LEU A 1 138 ? -25.503 -4.542 51.417 1.00 56.78 138 LEU A O 1
ATOM 1105 N N . LYS A 1 139 ? -23.775 -4.925 50.045 1.00 56.81 139 LYS A N 1
ATOM 1106 C CA . LYS A 1 139 ? -23.245 -6.105 50.755 1.00 56.81 139 LYS A CA 1
ATOM 1107 C C . LYS A 1 139 ? -22.645 -5.766 52.123 1.00 56.81 139 LYS A C 1
ATOM 1109 O O . LYS A 1 139 ? -22.659 -6.604 53.015 1.00 56.81 139 LYS A O 1
ATOM 1114 N N . SER A 1 140 ? -22.114 -4.553 52.295 1.00 56.44 140 SER A N 1
ATOM 1115 C CA . SER A 1 140 ? -21.611 -4.068 53.590 1.00 56.44 140 SER A CA 1
ATOM 1116 C C . SER A 1 140 ? -22.709 -3.578 54.540 1.00 56.44 140 SER A C 1
ATOM 1118 O O . SER A 1 140 ? -22.436 -3.331 55.714 1.00 56.44 140 SER A O 1
ATOM 1120 N N . MET A 1 141 ? -23.946 -3.440 54.058 1.00 59.22 141 MET A N 1
ATOM 1121 C CA . MET A 1 141 ? -25.090 -3.023 54.862 1.00 59.22 141 MET A CA 1
ATOM 1122 C C . MET A 1 141 ? -25.679 -4.241 55.579 1.00 59.22 141 MET A C 1
ATOM 1124 O O . MET A 1 141 ? -26.700 -4.789 55.176 1.00 59.22 141 MET A O 1
ATOM 1128 N N . LYS A 1 142 ? -24.988 -4.692 56.629 1.00 62.19 142 LYS A N 1
ATOM 1129 C CA . LYS A 1 142 ? -25.492 -5.726 57.539 1.00 62.19 142 LYS A CA 1
ATOM 1130 C C . LYS A 1 142 ? -26.740 -5.200 58.240 1.00 62.19 142 LYS A C 1
ATOM 1132 O O . LYS A 1 142 ? -26.708 -4.075 58.753 1.00 62.19 142 LYS A O 1
ATOM 1137 N N . LEU A 1 143 ? -27.826 -5.972 58.263 1.00 66.06 143 LEU A N 1
ATOM 1138 C CA . LEU A 1 143 ? -28.982 -5.556 59.050 1.00 66.06 143 LEU A CA 1
ATOM 1139 C C . LEU A 1 143 ? -28.582 -5.622 60.536 1.00 66.06 143 LEU A C 1
ATOM 1141 O O . LEU A 1 143 ? -28.013 -6.628 60.963 1.00 66.06 143 LEU A O 1
ATOM 1145 N N . PRO A 1 144 ? -28.807 -4.564 61.338 1.00 65.44 144 PRO A N 1
ATOM 1146 C CA . PRO A 1 144 ? -28.560 -4.637 62.771 1.00 65.44 144 PRO A CA 1
ATOM 1147 C C . PRO A 1 144 ? -29.331 -5.812 63.398 1.00 65.44 144 PRO A C 1
ATOM 1149 O O . PRO A 1 144 ? -30.432 -6.139 62.939 1.00 65.44 144 PRO A O 1
ATOM 1152 N N . PRO A 1 145 ? -28.766 -6.460 64.435 1.00 66.31 145 PRO A N 1
ATOM 1153 C CA . PRO A 1 145 ? -29.426 -7.567 65.111 1.00 66.31 145 PRO A CA 1
ATOM 1154 C C . PRO A 1 145 ? -30.790 -7.124 65.667 1.00 66.31 145 PRO A C 1
ATOM 1156 O O . PRO A 1 145 ? -30.933 -5.972 66.088 1.00 66.31 145 PRO A O 1
ATOM 1159 N N . PRO A 1 146 ? -31.797 -8.018 65.682 1.00 66.06 146 PRO A N 1
ATOM 1160 C CA . PRO A 1 146 ? -33.141 -7.675 66.128 1.00 66.06 146 PRO A CA 1
ATOM 1161 C C . PRO A 1 146 ? -33.119 -7.249 67.600 1.00 66.06 146 PRO A C 1
ATOM 1163 O O . PRO A 1 146 ? -32.717 -8.015 68.476 1.00 66.06 146 PRO A O 1
ATOM 1166 N N . THR A 1 147 ? -33.556 -6.021 67.873 1.00 79.56 147 THR A N 1
ATOM 1167 C CA . THR A 1 147 ? -33.741 -5.506 69.235 1.00 79.56 147 THR A CA 1
ATOM 1168 C C . THR A 1 147 ? -35.078 -5.973 69.816 1.00 79.56 147 THR A C 1
ATOM 1170 O O . THR A 1 147 ? -35.985 -6.387 69.092 1.00 79.56 147 THR A O 1
ATOM 1173 N N . GLU A 1 148 ? -35.240 -5.890 71.137 1.00 81.25 148 GLU A N 1
ATOM 1174 C CA . GLU A 1 148 ? -36.498 -6.265 71.798 1.00 81.25 148 GLU A CA 1
ATOM 1175 C C . GLU A 1 148 ? -37.692 -5.433 71.289 1.00 81.25 148 GLU A C 1
ATOM 1177 O O . GLU A 1 148 ? -38.785 -5.958 71.069 1.00 81.25 148 GLU A O 1
ATOM 1182 N N . ASP A 1 149 ? -37.468 -4.150 71.002 1.00 81.12 149 ASP A N 1
ATOM 1183 C CA . ASP A 1 149 ? -38.485 -3.268 70.423 1.00 81.12 149 ASP A CA 1
ATOM 1184 C C . ASP A 1 149 ? -38.805 -3.617 68.963 1.00 81.12 149 ASP A C 1
ATOM 1186 O O . ASP A 1 149 ? -39.961 -3.521 68.544 1.00 81.12 149 ASP A O 1
ATOM 1190 N N . MET A 1 150 ? -37.824 -4.123 68.207 1.00 82.25 150 MET A N 1
ATOM 1191 C CA . MET A 1 150 ? -38.054 -4.656 66.862 1.00 82.25 150 MET A CA 1
ATOM 1192 C C . MET A 1 150 ? -38.983 -5.873 66.903 1.00 82.25 150 MET A C 1
ATOM 1194 O O . MET A 1 150 ? -39.905 -5.969 66.099 1.00 82.25 150 MET A O 1
ATOM 1198 N N . MET A 1 151 ? -38.811 -6.782 67.867 1.00 84.88 151 MET A N 1
ATOM 1199 C CA . MET A 1 151 ? -39.702 -7.942 67.999 1.00 84.88 151 MET A CA 1
ATOM 1200 C C . MET A 1 151 ? -41.140 -7.547 68.357 1.00 84.88 151 MET A C 1
ATOM 1202 O O . MET A 1 151 ? -42.085 -8.203 67.914 1.00 84.88 151 MET A O 1
ATOM 1206 N N . LYS A 1 152 ? -41.335 -6.474 69.134 1.00 86.50 152 LYS A N 1
ATOM 1207 C CA . LYS A 1 152 ? -42.676 -5.929 69.411 1.00 86.50 152 LYS A CA 1
ATOM 1208 C C . LYS A 1 152 ? -43.317 -5.391 68.133 1.00 86.50 152 LYS A C 1
ATOM 1210 O O . LYS A 1 152 ? -44.469 -5.714 67.862 1.00 86.50 152 LYS A O 1
ATOM 1215 N N . LEU A 1 153 ? -42.563 -4.643 67.326 1.00 85.25 153 LEU A N 1
ATOM 1216 C CA . LEU A 1 153 ? -43.022 -4.142 66.027 1.00 85.25 153 LEU A CA 1
ATOM 1217 C C . LEU A 1 153 ? -43.390 -5.283 65.076 1.00 85.25 153 LEU A C 1
ATOM 1219 O O . LEU A 1 153 ? -44.474 -5.263 64.503 1.00 85.25 153 LEU A O 1
ATOM 1223 N N . VAL A 1 154 ? -42.545 -6.311 64.964 1.00 89.62 154 VAL A N 1
ATOM 1224 C CA . VAL A 1 154 ? -42.826 -7.504 64.147 1.00 89.62 154 VAL A CA 1
ATOM 1225 C C . VAL A 1 154 ? -44.170 -8.121 64.529 1.00 89.62 154 VAL A C 1
ATOM 1227 O O . VAL A 1 154 ? -44.993 -8.357 63.653 1.00 89.62 154 VAL A O 1
ATOM 1230 N N . LYS A 1 155 ? -44.444 -8.301 65.828 1.00 90.69 155 LYS A N 1
ATOM 1231 C CA . LYS A 1 155 ? -45.727 -8.847 66.302 1.00 90.69 155 LYS A CA 1
ATOM 1232 C C . LYS A 1 155 ? -46.928 -7.969 65.947 1.00 90.69 155 LYS A C 1
ATOM 1234 O O . LYS A 1 155 ? -47.990 -8.506 65.651 1.00 90.69 155 LYS A O 1
ATOM 1239 N N . VAL A 1 156 ? -46.776 -6.643 65.975 1.00 89.88 156 VAL A N 1
ATOM 1240 C CA . VAL A 1 156 ? -47.837 -5.707 65.560 1.00 89.88 156 VAL A CA 1
ATOM 1241 C C . VAL A 1 156 ? -48.161 -5.894 64.078 1.00 89.88 156 VAL A C 1
ATOM 1243 O O . VAL A 1 156 ? -49.331 -6.009 63.724 1.00 89.88 156 VAL A O 1
ATOM 1246 N N . TYR A 1 157 ? -47.138 -5.991 63.226 1.00 88.62 157 TYR A N 1
ATOM 1247 C CA . TYR A 1 157 ? -47.329 -6.204 61.790 1.00 88.62 157 TYR A CA 1
ATOM 1248 C C . TYR A 1 157 ? -47.812 -7.623 61.450 1.00 88.62 157 TYR A C 1
ATOM 1250 O O . TYR A 1 157 ? -48.596 -7.784 60.523 1.00 88.62 157 TYR A O 1
ATOM 1258 N N . GLU A 1 158 ? -47.425 -8.651 62.212 1.00 90.12 158 GLU A N 1
ATOM 1259 C CA . GLU A 1 158 ? -47.972 -10.011 62.066 1.00 90.12 158 GLU A CA 1
ATOM 1260 C C . GLU A 1 158 ? -49.447 -10.114 62.470 1.00 90.12 158 GLU A C 1
ATOM 1262 O O . GLU A 1 158 ? -50.188 -10.931 61.926 1.00 90.12 158 GLU A O 1
ATOM 1267 N N . GLY A 1 159 ? -49.888 -9.300 63.429 1.00 88.81 159 GLY A N 1
ATOM 1268 C CA . GLY A 1 159 ? -51.294 -9.227 63.826 1.00 88.81 159 GLY A CA 1
ATOM 1269 C C . GLY A 1 159 ? -52.188 -8.521 62.803 1.00 88.81 159 GLY A C 1
ATOM 1270 O O . GLY A 1 159 ? -53.409 -8.568 62.939 1.00 88.81 159 GLY A O 1
ATOM 1271 N N . MET A 1 160 ? -51.598 -7.868 61.798 1.00 92.00 160 MET A N 1
ATOM 1272 C CA . MET A 1 160 ? -52.293 -7.071 60.793 1.00 92.00 160 MET A CA 1
ATOM 1273 C C . MET A 1 160 ? -52.517 -7.875 59.496 1.00 92.00 160 MET A C 1
ATOM 1275 O O . MET A 1 160 ? -51.633 -8.641 59.093 1.00 92.00 160 MET A O 1
ATOM 1279 N N . PRO A 1 161 ? -53.663 -7.710 58.805 1.00 94.38 161 PRO A N 1
ATOM 1280 C CA . PRO A 1 161 ? -53.861 -8.282 57.476 1.00 94.38 161 PRO A CA 1
ATOM 1281 C C . PRO A 1 161 ? -52.768 -7.831 56.486 1.00 94.38 161 PRO A C 1
ATOM 1283 O O . PRO A 1 161 ? -52.347 -6.674 56.538 1.00 94.38 161 PRO A O 1
ATOM 1286 N N . PRO A 1 162 ? -52.320 -8.694 55.551 1.00 94.25 162 PRO A N 1
ATOM 1287 C CA . PRO A 1 162 ? -51.280 -8.344 54.577 1.00 94.25 162 PRO A CA 1
ATOM 1288 C C . PRO A 1 162 ? -51.595 -7.093 53.748 1.00 94.25 162 PRO A C 1
ATOM 1290 O O . PRO A 1 162 ? -50.694 -6.311 53.457 1.00 94.25 162 PRO A O 1
ATOM 1293 N N . GLU A 1 163 ? -52.870 -6.893 53.411 1.00 94.75 163 GLU A N 1
ATOM 1294 C CA . GLU A 1 163 ? -53.370 -5.749 52.637 1.00 94.75 163 GLU A CA 1
ATOM 1295 C C . GLU A 1 163 ? -53.226 -4.416 53.381 1.00 94.75 163 GLU A C 1
ATOM 1297 O O . GLU A 1 163 ? -52.965 -3.394 52.753 1.00 94.75 163 GLU A O 1
ATOM 1302 N N . ASP A 1 164 ? -53.306 -4.440 54.713 1.00 94.88 164 ASP A N 1
ATOM 1303 C CA . ASP A 1 164 ? -53.128 -3.262 55.564 1.00 94.88 164 ASP A CA 1
ATOM 1304 C C . ASP A 1 164 ? -51.650 -3.050 55.928 1.00 94.88 164 ASP A C 1
ATOM 1306 O O . ASP A 1 164 ? -51.173 -1.918 56.031 1.00 94.88 164 ASP A O 1
ATOM 1310 N N . ALA A 1 165 ? -50.892 -4.139 56.088 1.00 93.81 165 ALA A N 1
ATOM 1311 C CA . ALA A 1 165 ? -49.477 -4.087 56.441 1.00 93.81 165 ALA A CA 1
ATOM 1312 C C . ALA A 1 165 ? -48.594 -3.640 55.264 1.00 93.81 165 ALA A C 1
ATOM 1314 O O . ALA A 1 165 ? -47.626 -2.901 55.467 1.00 93.81 165 ALA A O 1
ATOM 1315 N N . ALA A 1 166 ? -48.912 -4.058 54.034 1.00 94.56 166 ALA A N 1
ATOM 1316 C CA . ALA A 1 166 ? -48.098 -3.769 52.854 1.00 94.56 166 ALA A CA 1
ATOM 1317 C C . ALA A 1 166 ? -47.942 -2.261 52.567 1.00 94.56 166 ALA A C 1
ATOM 1319 O O . ALA A 1 166 ? -46.798 -1.820 52.435 1.00 94.56 166 ALA A O 1
ATOM 1320 N N . PRO A 1 167 ? -49.004 -1.427 52.568 1.00 94.88 167 PRO A N 1
ATOM 1321 C CA . PRO A 1 167 ? -48.870 0.020 52.389 1.00 94.88 167 PRO A CA 1
ATOM 1322 C C . PRO A 1 167 ? -48.029 0.691 53.479 1.00 94.88 167 PRO A C 1
ATOM 1324 O O . PRO A 1 167 ? -47.333 1.674 53.217 1.00 94.88 167 PRO A O 1
ATOM 1327 N N . VAL A 1 168 ? -48.065 0.172 54.710 1.00 92.94 168 VAL A N 1
ATOM 1328 C CA . VAL A 1 168 ? -47.254 0.710 55.809 1.00 92.94 168 VAL A CA 1
ATOM 1329 C C . VAL A 1 168 ? -45.780 0.371 55.591 1.00 92.94 168 VAL A C 1
ATOM 1331 O O . VAL A 1 168 ? -44.937 1.266 55.659 1.00 92.94 168 VAL A O 1
ATOM 1334 N N . LEU A 1 169 ? -45.458 -0.885 55.256 1.00 92.62 169 LEU A N 1
ATOM 1335 C CA . LEU A 1 169 ? -44.081 -1.303 54.967 1.00 92.62 169 LEU A CA 1
ATOM 1336 C C . LEU A 1 169 ? -43.510 -0.660 53.691 1.00 92.62 169 LEU A C 1
ATOM 1338 O O . LEU A 1 169 ? -42.307 -0.398 53.637 1.00 92.62 169 LEU A O 1
ATOM 1342 N N . GLU A 1 170 ? -44.342 -0.349 52.694 1.00 94.25 170 GLU A N 1
ATOM 1343 C CA . GLU A 1 170 ? -43.942 0.376 51.476 1.00 94.25 170 GLU A CA 1
ATOM 1344 C C . GLU A 1 170 ? -43.328 1.748 51.819 1.00 94.25 170 GLU A C 1
ATOM 1346 O O . GLU A 1 170 ? -42.327 2.160 51.224 1.00 94.25 170 GLU A O 1
ATOM 1351 N N . ASN A 1 171 ? -43.873 2.414 52.842 1.00 92.44 171 ASN A N 1
ATOM 1352 C CA . ASN A 1 171 ? -43.435 3.733 53.301 1.00 92.44 171 ASN A CA 1
ATOM 1353 C C . ASN A 1 171 ? -42.267 3.696 54.304 1.00 92.44 171 ASN A C 1
ATOM 1355 O O . ASN A 1 171 ? -41.693 4.741 54.616 1.00 92.44 171 ASN A O 1
ATOM 1359 N N . LEU A 1 172 ? -41.881 2.521 54.808 1.00 90.75 172 LEU A N 1
ATOM 1360 C CA . LEU A 1 172 ? -40.718 2.386 55.688 1.00 90.75 172 LEU A CA 1
ATOM 1361 C C . LEU A 1 172 ? -39.402 2.364 54.896 1.00 90.75 172 LEU A C 1
ATOM 1363 O O . LEU A 1 172 ? -39.385 1.957 53.736 1.00 90.75 172 LEU A O 1
ATOM 1367 N N . PRO A 1 173 ? -38.257 2.718 55.507 1.00 90.56 173 PRO A N 1
ATOM 1368 C CA . PRO A 1 173 ? -36.951 2.477 54.900 1.00 90.56 173 PRO A CA 1
ATOM 1369 C C . PRO A 1 173 ? -36.745 0.989 54.575 1.00 90.56 173 PRO A C 1
ATOM 1371 O O . PRO A 1 173 ? -37.073 0.127 55.392 1.00 90.56 173 PRO A O 1
ATOM 1374 N N . ASP A 1 174 ? -36.142 0.683 53.422 1.00 89.44 174 ASP A N 1
ATOM 1375 C CA . ASP A 1 174 ? -35.996 -0.694 52.913 1.00 89.44 174 ASP A CA 1
ATOM 1376 C C . ASP A 1 174 ? -35.322 -1.642 53.921 1.00 89.44 174 ASP A C 1
ATOM 1378 O O . ASP A 1 174 ? -35.709 -2.802 54.039 1.00 89.44 174 ASP A O 1
ATOM 1382 N N . ALA A 1 175 ? -34.358 -1.139 54.699 1.00 86.62 175 ALA A N 1
ATOM 1383 C CA . ALA A 1 175 ? -33.685 -1.904 55.748 1.00 86.62 175 ALA A CA 1
ATOM 1384 C C . ALA A 1 175 ? -34.609 -2.272 56.921 1.00 86.62 175 ALA A C 1
ATOM 1386 O O . ALA A 1 175 ? -34.513 -3.380 57.442 1.00 86.62 175 ALA A O 1
ATOM 1387 N N . ALA A 1 176 ? -35.516 -1.377 57.323 1.00 86.88 176 ALA A N 1
ATOM 1388 C CA . ALA A 1 176 ? -36.478 -1.643 58.392 1.00 86.88 176 ALA A CA 1
ATOM 1389 C C . ALA A 1 176 ? -37.560 -2.626 57.923 1.00 86.88 176 ALA A C 1
ATOM 1391 O O . ALA A 1 176 ? -37.866 -3.585 58.628 1.00 86.88 176 ALA A O 1
ATOM 1392 N N . ALA A 1 177 ? -38.074 -2.440 56.701 1.00 91.31 177 ALA A N 1
ATOM 1393 C CA . ALA A 1 177 ? -39.018 -3.371 56.087 1.00 91.31 177 ALA A CA 1
ATOM 1394 C C . ALA A 1 177 ? -38.411 -4.779 55.954 1.00 91.31 177 ALA A C 1
ATOM 1396 O O . ALA A 1 177 ? -39.041 -5.755 56.354 1.00 91.31 177 ALA A O 1
ATOM 1397 N N . ALA A 1 178 ? -37.163 -4.887 55.483 1.00 91.00 178 ALA A N 1
ATOM 1398 C CA . ALA A 1 178 ? -36.443 -6.156 55.397 1.00 91.00 178 ALA A CA 1
ATOM 1399 C C . ALA A 1 178 ? -36.255 -6.824 56.771 1.00 91.00 178 ALA A C 1
ATOM 1401 O O . ALA A 1 178 ? -36.480 -8.022 56.895 1.00 91.00 178 ALA A O 1
ATOM 1402 N N . GLN A 1 179 ? -35.905 -6.068 57.815 1.00 87.88 179 GLN A N 1
ATOM 1403 C CA . GLN A 1 179 ? -35.789 -6.591 59.184 1.00 87.88 179 GLN A CA 1
ATOM 1404 C C . GLN A 1 179 ? -37.107 -7.163 59.704 1.00 87.88 179 GLN A C 1
ATOM 1406 O O . GLN A 1 179 ? -37.130 -8.262 60.257 1.00 87.88 179 GLN A O 1
ATOM 1411 N N . ILE A 1 180 ? -38.203 -6.432 59.502 1.00 90.25 180 ILE A N 1
ATOM 1412 C CA . ILE A 1 180 ? -39.533 -6.853 59.940 1.00 90.25 180 ILE A CA 1
ATOM 1413 C C . ILE A 1 180 ? -39.962 -8.117 59.177 1.00 90.25 180 ILE A C 1
ATOM 1415 O O . ILE A 1 180 ? -40.387 -9.094 59.791 1.00 90.25 180 ILE A O 1
ATOM 1419 N N . LEU A 1 181 ? -39.779 -8.134 57.852 1.00 91.38 181 LEU A N 1
ATOM 1420 C CA . LEU A 1 181 ? -40.114 -9.267 56.980 1.00 91.38 181 LEU A CA 1
ATOM 1421 C C . LEU A 1 181 ? -39.261 -10.515 57.255 1.00 91.38 181 LEU A C 1
ATOM 1423 O O . LEU A 1 181 ? -39.764 -11.629 57.138 1.00 91.38 181 LEU A O 1
ATOM 1427 N N . LEU A 1 182 ? -37.994 -10.349 57.646 1.00 90.38 182 LEU A N 1
ATOM 1428 C CA . LEU A 1 182 ? -37.099 -11.461 57.984 1.00 90.38 182 LEU A CA 1
ATOM 1429 C C . LEU A 1 182 ? -37.512 -12.172 59.280 1.00 90.38 182 LEU A C 1
ATOM 1431 O O . LEU A 1 182 ? -37.301 -13.375 59.415 1.00 90.38 182 LEU A O 1
ATOM 1435 N N . GLN A 1 183 ? -38.067 -11.422 60.233 1.00 87.94 183 GLN A N 1
ATOM 1436 C CA . GLN A 1 183 ? -38.408 -11.915 61.570 1.00 87.94 183 GLN A CA 1
ATOM 1437 C C . GLN A 1 183 ? -39.864 -12.386 61.693 1.00 87.94 183 GLN A C 1
ATOM 1439 O O . GLN A 1 183 ? -40.207 -13.025 62.687 1.00 87.94 183 GLN A O 1
ATOM 1444 N N . MET A 1 184 ? -40.717 -12.089 60.707 1.00 90.38 184 MET A N 1
ATOM 1445 C CA . MET A 1 184 ? -42.098 -12.570 60.680 1.00 90.38 184 MET A CA 1
ATOM 1446 C C . MET A 1 184 ? -42.236 -13.952 60.018 1.00 90.38 184 MET A C 1
ATOM 1448 O O . MET A 1 184 ? -41.330 -14.479 59.367 1.00 90.38 184 MET A O 1
ATOM 1452 N N . ARG A 1 185 ? -43.419 -14.554 60.127 1.00 91.31 185 ARG A N 1
ATOM 1453 C CA . ARG A 1 185 ? -43.766 -15.825 59.483 1.00 91.31 185 ARG A CA 1
ATOM 1454 C C . ARG A 1 185 ? -43.644 -15.731 57.965 1.00 91.31 185 ARG A C 1
ATOM 1456 O O . ARG A 1 185 ? -44.267 -14.890 57.322 1.00 91.31 185 ARG A O 1
ATOM 1463 N N . ARG A 1 186 ? -42.954 -16.717 57.381 1.00 89.25 186 ARG A N 1
ATOM 1464 C CA . ARG A 1 186 ? -42.690 -16.818 55.933 1.00 89.25 186 ARG A CA 1
ATOM 1465 C C . ARG A 1 186 ? -43.917 -16.596 55.045 1.00 89.25 186 ARG A C 1
ATOM 1467 O O . ARG A 1 186 ? -43.805 -15.893 54.050 1.00 89.25 186 ARG A O 1
ATOM 1474 N N . ARG A 1 187 ? -45.072 -17.172 55.402 1.00 91.75 187 ARG A N 1
ATOM 1475 C CA . ARG A 1 187 ? -46.305 -17.040 54.607 1.00 91.75 187 ARG A CA 1
ATOM 1476 C C . ARG A 1 187 ? -46.811 -15.594 54.569 1.00 91.75 187 ARG A C 1
ATOM 1478 O O . ARG A 1 187 ? -47.127 -15.079 53.505 1.00 91.75 187 ARG A O 1
ATOM 1485 N N . GLN A 1 188 ? -46.811 -14.925 55.716 1.00 92.31 188 GLN A N 1
ATOM 1486 C CA . GLN A 1 188 ? -47.269 -13.543 55.822 1.00 92.31 188 GLN A CA 1
ATOM 1487 C C . GLN A 1 188 ? -46.279 -12.578 55.165 1.00 92.31 188 GLN A C 1
ATOM 1489 O O . GLN A 1 188 ? -46.689 -11.707 54.406 1.00 92.31 188 GLN A O 1
ATOM 1494 N N . ALA A 1 189 ? -44.973 -12.816 55.335 1.00 92.62 189 ALA A N 1
ATOM 1495 C CA . ALA A 1 189 ? -43.940 -12.087 54.604 1.00 92.62 189 ALA A CA 1
ATOM 1496 C C . ALA A 1 189 ? -44.114 -12.220 53.084 1.00 92.62 189 ALA A C 1
ATOM 1498 O O . ALA A 1 189 ? -44.012 -11.227 52.370 1.00 92.62 189 ALA A O 1
ATOM 1499 N N . SER A 1 190 ? -44.397 -13.428 52.578 1.00 92.25 190 SER A N 1
ATOM 1500 C CA . SER A 1 190 ? -44.598 -13.651 51.141 1.00 92.25 190 SER A CA 1
ATOM 1501 C C . SER A 1 190 ? -45.847 -12.964 50.595 1.00 92.25 190 SER A C 1
ATOM 1503 O O . SER A 1 190 ? -45.799 -12.410 49.501 1.00 92.25 190 SER A O 1
ATOM 1505 N N . GLU A 1 191 ? -46.940 -12.971 51.360 1.00 94.88 191 GLU A N 1
ATOM 1506 C CA . GLU A 1 191 ? -48.193 -12.308 50.988 1.00 94.88 191 GLU A CA 1
ATOM 1507 C C . GLU A 1 191 ? -47.988 -10.787 50.927 1.00 94.88 191 GLU A C 1
ATOM 1509 O O . GLU A 1 191 ? -48.335 -10.160 49.931 1.00 94.88 191 GLU A O 1
ATOM 1514 N N . ILE A 1 192 ? -47.317 -10.210 51.930 1.00 95.12 192 ILE A N 1
ATOM 1515 C CA . ILE A 1 192 ? -46.981 -8.782 51.959 1.00 95.12 192 ILE A CA 1
ATOM 1516 C C . ILE A 1 192 ? -46.028 -8.408 50.815 1.00 95.12 192 ILE A C 1
ATOM 1518 O O . ILE A 1 192 ? -46.271 -7.425 50.123 1.00 95.12 192 ILE A O 1
ATOM 1522 N N . MET A 1 193 ? -44.981 -9.200 50.557 1.00 93.44 193 MET A N 1
ATOM 1523 C CA . MET A 1 193 ? -44.045 -8.964 49.446 1.00 93.44 193 MET A CA 1
ATOM 1524 C C . MET A 1 193 ? -44.736 -8.958 48.078 1.00 93.44 193 MET A C 1
ATOM 1526 O O . MET A 1 193 ? -44.312 -8.217 47.194 1.00 93.44 193 MET A O 1
ATOM 1530 N N . GLY A 1 194 ? -45.795 -9.756 47.905 1.00 94.56 194 GLY A N 1
ATOM 1531 C CA . GLY A 1 194 ? -46.609 -9.774 46.687 1.00 94.56 194 GLY A CA 1
ATOM 1532 C C . GLY A 1 194 ? -47.468 -8.521 46.483 1.00 94.56 194 GLY A C 1
ATOM 1533 O O . GLY A 1 194 ? -47.907 -8.272 45.364 1.00 94.56 194 GLY A O 1
ATOM 1534 N N . LEU A 1 195 ? -47.686 -7.734 47.540 1.00 95.81 195 LEU A N 1
ATOM 1535 C CA . LEU A 1 195 ? -48.486 -6.505 47.527 1.00 95.81 195 LEU A CA 1
ATOM 1536 C C . LEU A 1 195 ? -47.635 -5.223 47.454 1.00 95.81 195 LEU A C 1
ATOM 1538 O O . LEU A 1 195 ? -48.182 -4.143 47.240 1.00 95.81 195 LEU A O 1
ATOM 1542 N N . LEU A 1 196 ? -46.311 -5.325 47.615 1.00 95.50 196 LEU A N 1
ATOM 1543 C CA . LEU A 1 196 ? -45.383 -4.198 47.468 1.00 95.50 196 LEU A CA 1
ATOM 1544 C C . LEU A 1 196 ? -45.167 -3.822 45.997 1.00 95.50 196 LEU A C 1
ATOM 1546 O O . LEU A 1 196 ? -45.367 -4.626 45.081 1.00 95.50 196 LEU A O 1
ATOM 1550 N N . THR A 1 197 ? -44.663 -2.611 45.751 1.00 95.88 197 THR A N 1
ATOM 1551 C CA . THR A 1 197 ? -44.275 -2.228 44.387 1.00 95.88 197 THR A CA 1
ATOM 1552 C C . THR A 1 197 ? -43.079 -3.059 43.894 1.00 95.88 197 THR A C 1
ATOM 1554 O O . THR A 1 197 ? -42.208 -3.430 44.689 1.00 95.88 197 THR A O 1
ATOM 1557 N N . PRO A 1 198 ? -42.947 -3.316 42.574 1.00 93.31 198 PRO A N 1
ATOM 1558 C CA . PRO A 1 198 ? -41.842 -4.118 42.038 1.00 93.31 198 PRO A CA 1
ATOM 1559 C C . PRO A 1 198 ? -40.454 -3.602 42.441 1.00 93.31 198 PRO A C 1
ATOM 1561 O O . PRO A 1 198 ? -39.557 -4.382 42.763 1.00 93.31 198 PRO A O 1
ATOM 1564 N N . ASN A 1 199 ? -40.284 -2.277 42.478 1.00 89.62 199 ASN A N 1
ATOM 1565 C CA . ASN A 1 199 ? -39.029 -1.649 42.885 1.00 89.62 199 ASN A CA 1
ATOM 1566 C C . ASN A 1 199 ? -38.740 -1.875 44.376 1.00 89.62 199 ASN A C 1
ATOM 1568 O O . ASN A 1 199 ? -37.607 -2.201 44.736 1.00 89.62 199 ASN A O 1
ATOM 1572 N N . LYS A 1 200 ? -39.757 -1.742 45.236 1.00 93.06 200 LYS A N 1
ATOM 1573 C CA . LYS A 1 200 ? -39.637 -1.963 46.679 1.00 93.06 200 LYS A CA 1
ATOM 1574 C C . LYS A 1 200 ? -39.326 -3.420 46.999 1.00 93.06 200 LYS A C 1
ATOM 1576 O O . LYS A 1 200 ? -38.345 -3.696 47.691 1.00 93.06 200 LYS A O 1
ATOM 1581 N N . ALA A 1 201 ? -40.087 -4.350 46.424 1.00 91.12 201 ALA A N 1
ATOM 1582 C CA . ALA A 1 201 ? -39.879 -5.785 46.582 1.00 91.12 201 ALA A CA 1
ATOM 1583 C C . ALA A 1 201 ? -38.465 -6.205 46.143 1.00 91.12 201 ALA A C 1
ATOM 1585 O O . ALA A 1 201 ? -37.799 -6.965 46.848 1.00 91.12 201 ALA A O 1
ATOM 1586 N N . ALA A 1 202 ? -37.957 -5.666 45.027 1.00 87.06 202 ALA A N 1
ATOM 1587 C CA . ALA A 1 202 ? -36.599 -5.938 44.555 1.00 87.06 202 ALA A CA 1
ATOM 1588 C C . ALA A 1 202 ? -35.513 -5.382 45.496 1.00 87.06 202 ALA A C 1
ATOM 1590 O O . ALA A 1 202 ? -34.492 -6.035 45.725 1.00 87.06 202 ALA A O 1
ATOM 1591 N N . SER A 1 203 ? -35.695 -4.185 46.056 1.00 88.12 203 SER A N 1
ATOM 1592 C CA . SER A 1 203 ? -34.741 -3.606 47.013 1.00 88.12 203 SER A CA 1
ATOM 1593 C C . SER A 1 203 ? -34.717 -4.357 48.344 1.00 88.12 203 SER A C 1
ATOM 1595 O O . SER A 1 203 ? -33.638 -4.721 48.812 1.00 88.12 203 SER A O 1
ATOM 1597 N N . VAL A 1 204 ? -35.885 -4.679 48.904 1.00 89.62 204 VAL A N 1
ATOM 1598 C CA . VAL A 1 204 ? -36.015 -5.473 50.136 1.00 89.62 204 VAL A CA 1
ATOM 1599 C C . VAL A 1 204 ? -35.450 -6.885 49.945 1.00 89.62 204 VAL A C 1
ATOM 1601 O O . VAL A 1 204 ? -34.671 -7.346 50.775 1.00 89.62 204 VAL A O 1
ATOM 1604 N N . SER A 1 205 ? -35.741 -7.547 48.818 1.00 88.75 205 SER A N 1
ATOM 1605 C CA . SER A 1 205 ? -35.203 -8.885 48.508 1.00 88.75 205 SER A CA 1
ATOM 1606 C C . SER A 1 205 ? -33.676 -8.906 48.465 1.00 88.75 205 SER A C 1
ATOM 1608 O O . SER A 1 205 ? -33.053 -9.823 49.001 1.00 88.75 205 SER A O 1
ATOM 1610 N N . ARG A 1 206 ? -33.050 -7.875 47.879 1.00 85.62 206 ARG A N 1
ATOM 1611 C CA . ARG A 1 206 ? -31.584 -7.758 47.850 1.00 85.62 206 ARG A CA 1
ATOM 1612 C C . ARG A 1 206 ? -30.993 -7.696 49.259 1.00 85.62 206 ARG A C 1
ATOM 1614 O O . ARG A 1 206 ? -30.008 -8.380 49.519 1.00 85.62 206 ARG A O 1
ATOM 1621 N N . LEU A 1 207 ? -31.619 -6.951 50.170 1.00 85.38 207 LEU A N 1
ATOM 1622 C CA . LEU A 1 207 ? -31.188 -6.865 51.570 1.00 85.38 207 LEU A CA 1
ATOM 1623 C C . LEU A 1 207 ? -31.347 -8.199 52.310 1.00 85.38 207 LEU A C 1
ATOM 1625 O O . LEU A 1 207 ? -30.436 -8.610 53.024 1.00 85.38 207 LEU A O 1
ATOM 1629 N N . LEU A 1 208 ? -32.454 -8.914 52.085 1.00 83.50 208 LEU A N 1
ATOM 1630 C CA . LEU A 1 208 ? -32.684 -10.235 52.679 1.00 83.50 208 LEU A CA 1
ATOM 1631 C C . LEU A 1 208 ? -31.622 -11.255 52.233 1.00 83.50 208 LEU A C 1
ATOM 1633 O O . LEU A 1 208 ? -31.071 -11.971 53.065 1.00 83.50 208 LEU A O 1
ATOM 1637 N N . THR A 1 209 ? -31.285 -11.285 50.938 1.00 78.62 209 THR A N 1
ATOM 1638 C CA . THR A 1 209 ? -30.265 -12.210 50.401 1.00 78.62 209 THR A CA 1
ATOM 1639 C C . THR A 1 209 ? -28.831 -11.863 50.817 1.00 78.62 209 THR A C 1
ATOM 1641 O O . THR A 1 209 ? -27.981 -12.752 50.912 1.00 78.62 209 THR A O 1
ATOM 1644 N N . ALA A 1 210 ? -28.546 -10.584 51.087 1.00 66.69 210 ALA A N 1
ATOM 1645 C CA . ALA A 1 210 ? -27.239 -10.143 51.567 1.00 66.69 210 ALA A CA 1
ATOM 1646 C C . ALA A 1 210 ? -26.960 -10.633 53.000 1.00 66.69 210 ALA A C 1
ATOM 1648 O O . ALA A 1 210 ? -25.843 -11.060 53.281 1.00 66.69 210 ALA A O 1
ATOM 1649 N N . GLU A 1 211 ? -27.969 -10.642 53.877 1.00 60.12 211 GLU A N 1
ATOM 1650 C CA . GLU A 1 211 ? -27.852 -11.167 55.245 1.00 60.12 211 GLU A CA 1
ATOM 1651 C C . GLU A 1 211 ? -27.723 -12.703 55.258 1.00 60.12 211 GLU A C 1
ATOM 1653 O O . GLU A 1 211 ? -26.875 -13.254 55.963 1.00 60.12 211 GLU A O 1
ATOM 1658 N N . THR A 1 212 ? -28.492 -13.417 54.421 1.00 56.28 212 THR A N 1
ATOM 1659 C CA . THR A 1 212 ? -28.420 -14.889 54.349 1.00 56.28 212 THR A CA 1
ATOM 1660 C C . THR A 1 212 ? -27.082 -15.387 53.805 1.00 56.28 212 THR A C 1
ATOM 1662 O O . THR A 1 212 ? -26.549 -16.362 54.328 1.00 56.28 212 THR A O 1
ATOM 1665 N N . ALA A 1 213 ? -26.488 -14.692 52.826 1.00 52.56 213 ALA A N 1
ATOM 1666 C CA . ALA A 1 213 ? -25.170 -15.040 52.287 1.00 52.56 213 ALA A CA 1
ATOM 1667 C C . ALA A 1 213 ? -24.038 -14.914 53.329 1.00 52.56 213 ALA A C 1
ATOM 1669 O O . ALA A 1 213 ? -23.031 -15.611 53.231 1.00 52.56 213 ALA A O 1
ATOM 1670 N N . VAL A 1 214 ? -24.192 -14.049 54.341 1.00 52.88 214 VAL A N 1
ATOM 1671 C CA . VAL A 1 214 ? -23.224 -13.921 55.445 1.00 52.88 214 VAL A CA 1
ATOM 1672 C C . VAL A 1 214 ? -23.450 -14.984 56.524 1.00 52.88 214 VAL A C 1
ATOM 1674 O O . VAL A 1 214 ? -22.480 -15.473 57.099 1.00 52.88 214 VAL A O 1
ATOM 1677 N N . ALA A 1 215 ? -24.699 -15.382 56.779 1.00 51.25 215 ALA A N 1
ATOM 1678 C CA . ALA A 1 215 ? -25.020 -16.466 57.711 1.00 51.25 215 ALA A CA 1
ATOM 1679 C C . ALA A 1 215 ? -24.585 -17.851 57.193 1.00 51.25 215 ALA A C 1
ATOM 1681 O O . ALA A 1 215 ? -24.233 -18.720 57.989 1.00 51.25 215 ALA A O 1
ATOM 1682 N N . GLU A 1 216 ? -24.590 -18.057 55.874 1.00 49.72 216 GLU A N 1
ATOM 1683 C CA . GLU A 1 216 ? -24.185 -19.314 55.232 1.00 49.72 216 GLU A CA 1
ATOM 1684 C C . GLU A 1 216 ? -22.656 -19.455 55.113 1.00 49.72 216 GLU A C 1
ATOM 1686 O O . GLU A 1 216 ? -22.139 -20.558 55.217 1.00 49.72 216 GLU A O 1
ATOM 1691 N N . ALA A 1 217 ? -21.916 -18.344 55.002 1.00 48.56 217 ALA A N 1
ATOM 1692 C CA . ALA A 1 217 ? -20.447 -18.333 55.010 1.00 48.56 217 ALA A CA 1
ATOM 1693 C C . ALA A 1 217 ? -19.815 -18.480 56.414 1.00 48.56 217 ALA A C 1
ATOM 1695 O O . ALA A 1 217 ? -18.595 -18.578 56.529 1.00 48.56 217 ALA A O 1
ATOM 1696 N N . ALA A 1 218 ? -20.626 -18.442 57.477 1.00 48.03 218 ALA A N 1
ATOM 1697 C CA . ALA A 1 218 ? -20.195 -18.559 58.874 1.00 48.03 218 ALA A CA 1
ATOM 1698 C C . ALA A 1 218 ? -20.540 -19.922 59.515 1.00 48.03 218 ALA A C 1
ATOM 1700 O O . ALA A 1 218 ? -20.334 -20.093 60.718 1.00 48.03 218 ALA A O 1
ATOM 1701 N N . ARG A 1 219 ? -21.089 -20.860 58.733 1.00 41.12 219 ARG A N 1
ATOM 1702 C CA . ARG A 1 219 ? -21.324 -22.265 59.103 1.00 41.12 219 ARG A CA 1
ATOM 1703 C C . ARG A 1 219 ? -20.265 -23.155 58.471 1.00 41.12 219 ARG A C 1
ATOM 1705 O O . ARG A 1 219 ? -19.922 -24.161 59.124 1.00 41.12 219 ARG A O 1
#

Foldseek 3Di:
DVVVVVVVVVVVVVVVVVQVVCVVVVNDDVVVVVVVVVV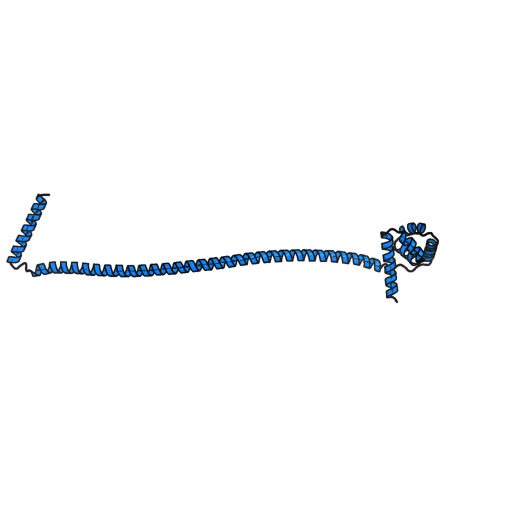VVVVVVVVVVVVVVVVVVVVVVVVVVVVVVVVVVVVVVVVVVVVVVVVVVVVVVVVVVVVVVVVVVVVVVVVVVVVVVVVVVVVVVVVVVVVVVVVVVLLPPAQPDQDPVLVVVLVVLLVDQLLVSLVVLLPDDLSSSLSSLLPHDVVSSVSSLVVHDPVSSVSNVSNNVSNVVVVVVVD

Sequence (219 aa):
MKWVILLLVLALIFAGVGGYILYARGLLTLEDFRFAKSEAGKQEQRRADKAESLTDSILERDKELKATAARLEDLSARLDTQRQELEAERALVEEKIQALKQQEERLKQQQDMLKQEEGRLKALQRKSKSGSAAETKLKSMKLPPPTEDMMKLVKVYEGMPPEDAAPVLENLPDAAAAQILLQMRRRQASEIMGLLTPNKAASVSRLLTAETAVAEAAR